Protein AF-A0A3E0R1N7-F1 (afdb_monomer_lite)

Radius of gyration: 22.49 Å; chains: 1; bounding box: 48×30×68 Å

Sequence (233 aa):
MHTISNKKITICNSLSDFGGYRMNSFSKDSGKLLFVDDTVFSGNTFNQIKDTFGADHYYSAVYCNPSSLNIVDVYGKDLNEPHLLEWHFFNSGHTEKTLFDLDGVFSPNVPFSELDCDDKYEKYISNVEPFYHRLPKAHKLRGIVTGRLDKFRKQTEDWLAKYNIQYDELIMFPTEKRKQRDANHVEEVGKYKADVHKRSDAIFFMESEKAESNVIRKYCHKRVILPNDGVLL

Secondary structure (DSSP, 8-state):
-EEEETTEEEE--TTSTT--GGGTT----SS--EEEEEEESS-HHHHHHHHHH-SSSEEEEEEE-GGGGGG-SEEEEE-PSS---HHHHTTSTTGGGEEE-SBTTTBPPPPHHHHS-HHHHHHHHHHPPP-GGG--SSS-BSEEEEEEEGGGHHHHHHHHHHTT--BS-EEEE-GGGHHHHHHSHHHHHHHHHHHHHHHS--SEEE-S-HHHHHHHHHHH-SEEEETTTEEE-

Foldseek 3Di:
DWDQDPLDTHDADVPDPRHDPVCPPDDDDPDAEEAEDQEADPLPVLVVNCVSPNPRHAYEYQEYDPVCPVSHPYYNYYDYPPNDDLQCCLADCLQLQEEEECDLQFFDHDDPVQVVDPVSVLVCLLDTHTPLSNARDHDAGQEYQYAAECVSVVSNVNNCVVSVHHYDYYHYDHNVCVVVCVVPVLQPSLVSLLVVLLPDSHQEYEDQDPSSQVNSCVRNVGWYAHSVPGIDD

Structure (mmCIF, N/CA/C/O backbone):
data_AF-A0A3E0R1N7-F1
#
_entry.id   AF-A0A3E0R1N7-F1
#
loop_
_atom_site.group_PDB
_atom_site.id
_atom_site.type_symbol
_atom_site.label_atom_id
_atom_site.label_alt_id
_atom_site.label_comp_id
_atom_site.label_asym_id
_atom_site.label_entity_id
_atom_site.label_seq_id
_atom_site.pdbx_PDB_ins_code
_atom_site.Cartn_x
_atom_site.Cartn_y
_atom_site.Cartn_z
_atom_site.occupancy
_atom_site.B_iso_or_equiv
_atom_site.auth_seq_id
_atom_site.auth_comp_id
_atom_site.auth_asym_id
_atom_site.auth_atom_id
_atom_site.pdbx_PDB_model_num
ATOM 1 N N . MET A 1 1 ? -0.932 2.815 33.634 1.00 66.19 1 MET A N 1
ATOM 2 C CA . MET A 1 1 ? -1.474 2.454 32.312 1.00 66.19 1 MET A CA 1
ATOM 3 C C . MET A 1 1 ? -1.872 0.990 32.357 1.00 66.19 1 MET A C 1
ATOM 5 O O . MET A 1 1 ? -1.110 0.191 32.892 1.00 66.19 1 MET A O 1
ATOM 9 N N . HIS A 1 2 ? -3.076 0.668 31.898 1.00 74.75 2 HIS A N 1
ATOM 10 C CA . HIS A 1 2 ? -3.527 -0.711 31.742 1.00 74.75 2 HIS A CA 1
ATOM 11 C C . HIS A 1 2 ? -3.618 -1.021 30.250 1.00 74.75 2 HIS A C 1
ATOM 13 O O . HIS A 1 2 ? -3.862 -0.114 29.460 1.00 74.75 2 HIS A O 1
ATOM 19 N N . THR A 1 3 ? -3.453 -2.286 29.887 1.00 77.25 3 THR A N 1
ATOM 20 C CA . THR A 1 3 ? -3.758 -2.797 28.550 1.00 77.25 3 THR A CA 1
ATOM 21 C C . THR A 1 3 ? -4.881 -3.824 28.636 1.00 77.25 3 THR A C 1
ATOM 23 O O . THR A 1 3 ? -5.102 -4.426 29.692 1.00 77.25 3 THR A O 1
ATOM 26 N N . ILE A 1 4 ? -5.594 -4.033 27.534 1.00 76.38 4 ILE A N 1
ATOM 27 C CA . ILE A 1 4 ? -6.563 -5.118 27.410 1.00 76.38 4 ILE A CA 1
ATOM 28 C C . ILE A 1 4 ? -5.885 -6.254 26.652 1.00 76.38 4 ILE A C 1
ATOM 30 O O . ILE A 1 4 ? -5.516 -6.108 25.493 1.00 76.38 4 ILE A O 1
ATOM 34 N N . SER A 1 5 ? -5.751 -7.404 27.304 1.00 75.88 5 SER A N 1
ATOM 35 C CA . SER A 1 5 ? -5.236 -8.627 26.688 1.00 75.88 5 SER A CA 1
ATOM 36 C C . SER A 1 5 ? -6.113 -9.800 27.093 1.00 75.88 5 SER A C 1
ATOM 38 O O . SER A 1 5 ? -6.502 -9.911 28.256 1.00 75.88 5 SER A O 1
ATOM 40 N N . ASN A 1 6 ? -6.483 -10.654 26.133 1.00 77.75 6 ASN A N 1
ATOM 41 C CA . ASN A 1 6 ? -7.377 -11.797 26.356 1.00 77.75 6 ASN A CA 1
ATOM 42 C C . ASN A 1 6 ? -8.655 -11.427 27.136 1.00 77.75 6 ASN A C 1
ATOM 44 O O . ASN A 1 6 ? -9.065 -12.142 28.051 1.00 77.75 6 ASN A O 1
ATOM 48 N N . LYS A 1 7 ? -9.261 -10.279 26.793 1.00 76.44 7 LYS A N 1
ATOM 49 C CA . LYS A 1 7 ? -10.458 -9.719 27.453 1.00 76.44 7 LYS A CA 1
ATOM 50 C C . LYS A 1 7 ? -10.286 -9.448 28.956 1.00 76.44 7 LYS A C 1
ATOM 52 O O . LYS A 1 7 ? -11.259 -9.426 29.702 1.00 76.44 7 LYS A O 1
ATOM 57 N N . LYS A 1 8 ? -9.054 -9.2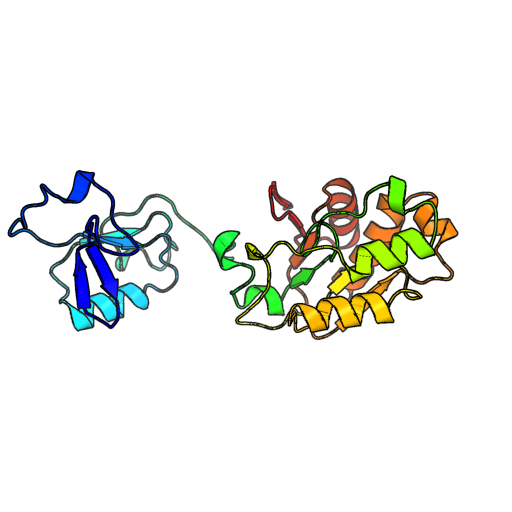30 29.417 1.00 78.12 8 LYS A N 1
ATOM 58 C CA . LYS A 1 8 ? -8.742 -8.852 30.798 1.00 78.12 8 LYS A CA 1
ATOM 59 C C . LYS A 1 8 ? -7.956 -7.553 30.826 1.00 78.12 8 LYS A C 1
ATOM 61 O O . LYS A 1 8 ? -7.045 -7.345 30.024 1.00 78.12 8 LYS A O 1
ATOM 66 N N . ILE A 1 9 ? -8.286 -6.707 31.796 1.00 77.38 9 ILE A N 1
ATOM 67 C CA . ILE A 1 9 ? -7.500 -5.517 32.111 1.00 77.38 9 ILE A CA 1
ATOM 68 C C . ILE A 1 9 ? -6.239 -5.982 32.830 1.00 77.38 9 ILE A C 1
ATOM 70 O O . ILE A 1 9 ? -6.306 -6.577 33.904 1.00 77.38 9 ILE A O 1
ATOM 74 N N . THR A 1 10 ? -5.093 -5.699 32.227 1.00 75.56 10 THR A N 1
ATOM 75 C CA . THR A 1 10 ? -3.779 -6.062 32.749 1.00 75.56 10 THR A CA 1
ATOM 76 C C . THR A 1 10 ? -3.004 -4.789 33.051 1.00 75.56 10 THR A C 1
ATOM 78 O O . THR A 1 10 ? -2.987 -3.853 32.253 1.00 75.56 10 THR A O 1
ATOM 81 N N . ILE A 1 11 ? -2.386 -4.726 34.229 1.00 70.25 11 ILE A N 1
ATOM 82 C CA . ILE A 1 11 ? -1.532 -3.601 34.612 1.00 70.25 11 ILE A CA 1
ATOM 83 C C . ILE A 1 11 ? -0.244 -3.681 33.795 1.00 70.25 11 ILE A C 1
ATOM 85 O O . ILE A 1 11 ? 0.456 -4.691 33.854 1.00 70.25 11 ILE A O 1
ATOM 89 N N . CYS A 1 12 ? 0.105 -2.601 33.098 1.00 66.50 12 CYS A N 1
ATOM 90 C CA . CYS A 1 12 ? 1.455 -2.447 32.573 1.00 66.50 12 CYS A CA 1
ATOM 91 C C . CYS A 1 12 ? 2.376 -2.100 33.754 1.00 66.50 12 CYS A C 1
ATOM 93 O O . CYS A 1 12 ? 2.258 -1.020 34.332 1.00 66.50 12 CYS A O 1
ATOM 95 N N . ASN A 1 13 ? 3.266 -3.004 34.154 1.00 62.16 13 ASN A N 1
ATOM 96 C CA . ASN A 1 13 ? 4.251 -2.789 35.219 1.00 62.16 13 ASN A CA 1
ATOM 97 C C . ASN A 1 13 ? 5.688 -2.944 34.687 1.00 62.16 13 ASN A C 1
ATOM 99 O O . ASN A 1 13 ? 5.891 -3.372 33.554 1.00 62.16 13 ASN A O 1
ATOM 103 N N . SER A 1 14 ? 6.689 -2.593 35.496 1.00 53.97 14 SER A N 1
ATOM 104 C CA . SER A 1 14 ? 8.110 -2.650 35.103 1.00 53.97 14 SER A CA 1
ATOM 105 C C . SER A 1 14 ? 8.639 -4.056 34.779 1.00 53.97 14 SER A C 1
ATOM 107 O O . SER A 1 14 ? 9.726 -4.172 34.224 1.00 53.97 14 SER A O 1
ATOM 109 N N . LEU A 1 15 ? 7.882 -5.104 35.122 1.00 53.38 15 LEU A N 1
ATOM 110 C CA . LEU A 1 15 ? 8.164 -6.512 34.823 1.00 53.38 15 LEU A CA 1
ATOM 111 C C . LEU A 1 15 ? 7.299 -7.058 33.671 1.00 53.38 15 LEU A C 1
ATOM 113 O O . LEU A 1 15 ? 7.464 -8.207 33.279 1.00 53.38 15 LEU A O 1
ATOM 117 N N . SER A 1 16 ? 6.352 -6.268 33.163 1.00 56.50 16 SER A N 1
ATOM 118 C CA . SER A 1 16 ? 5.510 -6.613 32.021 1.00 56.50 16 SER A CA 1
ATOM 119 C C . SER A 1 16 ? 6.167 -6.120 30.742 1.00 56.50 16 SER A C 1
ATOM 121 O O . SER A 1 16 ? 6.817 -5.074 30.755 1.00 56.50 16 SER A O 1
ATOM 123 N N . ASP A 1 17 ? 5.891 -6.792 29.628 1.00 54.31 17 ASP A N 1
ATOM 124 C CA . ASP A 1 17 ? 6.442 -6.448 28.310 1.00 54.31 17 ASP A CA 1
ATOM 125 C C . ASP A 1 17 ? 6.125 -5.004 27.852 1.00 54.31 17 ASP A C 1
ATOM 127 O O . ASP A 1 17 ? 6.736 -4.503 26.912 1.00 54.31 17 ASP A O 1
ATOM 131 N N . PHE A 1 18 ? 5.189 -4.313 28.521 1.00 53.78 18 PHE A N 1
ATOM 132 C CA . PHE A 1 18 ? 4.654 -3.006 28.121 1.00 53.78 18 PHE A CA 1
ATOM 133 C C . PHE A 1 18 ? 4.695 -1.919 29.219 1.00 53.78 18 PHE A C 1
ATOM 135 O O . PHE A 1 18 ? 4.001 -0.907 29.097 1.00 53.78 18 PHE A O 1
ATOM 142 N N . GLY A 1 19 ? 5.454 -2.086 30.312 1.00 57.31 19 GLY A N 1
ATOM 143 C CA . GLY A 1 19 ? 5.495 -1.105 31.411 1.00 57.31 19 GLY A CA 1
ATOM 144 C C . GLY A 1 19 ? 6.884 -0.540 31.728 1.00 57.31 19 GLY A C 1
ATOM 145 O O . GLY A 1 19 ? 7.909 -1.162 31.488 1.00 57.31 19 GLY A O 1
ATOM 146 N N . GLY A 1 20 ? 6.921 0.679 32.279 1.00 62.50 20 GLY A N 1
ATOM 147 C CA . GLY A 1 20 ? 8.157 1.375 32.666 1.00 62.50 20 GLY A CA 1
ATOM 148 C C . GLY A 1 20 ? 8.325 1.518 34.183 1.00 62.50 20 GLY A C 1
ATOM 149 O O . GLY A 1 20 ? 7.361 1.403 34.937 1.00 62.50 20 GLY A O 1
ATOM 150 N N . TYR A 1 21 ? 9.539 1.850 34.640 1.00 66.81 21 TYR A N 1
ATOM 151 C CA . TYR A 1 21 ? 9.900 1.986 36.067 1.00 66.81 21 TYR A CA 1
ATOM 152 C C . TYR A 1 21 ? 8.965 2.910 36.876 1.00 66.81 21 TYR A C 1
ATOM 154 O O . TYR A 1 21 ? 8.702 2.671 38.053 1.00 66.81 21 TYR A O 1
ATOM 162 N N . ARG A 1 22 ? 8.389 3.932 36.228 1.00 63.72 22 ARG A N 1
ATOM 163 C CA . ARG A 1 22 ? 7.433 4.881 36.833 1.00 63.72 22 ARG A CA 1
ATOM 164 C C . ARG A 1 22 ? 6.092 4.253 37.248 1.00 63.72 22 ARG A C 1
ATOM 166 O O . ARG A 1 22 ? 5.321 4.901 37.942 1.00 63.72 22 ARG A O 1
ATOM 173 N N . MET A 1 23 ? 5.809 3.013 36.846 1.00 66.38 23 MET A N 1
ATOM 174 C CA . MET A 1 23 ? 4.597 2.279 37.233 1.00 66.38 23 MET A CA 1
ATOM 175 C C . MET A 1 23 ? 4.724 1.557 38.585 1.00 66.38 23 MET A C 1
ATOM 177 O O . MET A 1 23 ? 3.723 1.059 39.090 1.00 66.38 23 MET A O 1
ATOM 181 N N . ASN A 1 24 ? 5.915 1.521 39.198 1.00 64.88 24 ASN A N 1
ATOM 182 C CA . ASN A 1 24 ? 6.138 0.844 40.485 1.00 64.88 24 ASN A CA 1
ATOM 183 C C . ASN A 1 24 ? 5.404 1.502 41.665 1.00 64.88 24 ASN A C 1
ATOM 185 O O . ASN A 1 24 ? 5.153 0.847 42.669 1.00 64.88 24 ASN A O 1
ATOM 189 N N . SER A 1 25 ? 5.044 2.779 41.542 1.00 66.94 25 SER A N 1
ATOM 190 C CA . SER A 1 25 ? 4.283 3.534 42.543 1.00 66.94 25 SER A CA 1
ATOM 191 C C . SER A 1 25 ? 2.791 3.644 42.209 1.00 66.94 25 SER A C 1
ATOM 193 O O . SER A 1 25 ? 2.097 4.472 42.794 1.00 66.94 25 SER A O 1
ATOM 195 N N . PHE A 1 26 ? 2.285 2.857 41.251 1.00 67.94 26 PHE A N 1
ATOM 196 C CA . PHE A 1 26 ? 0.875 2.898 40.875 1.00 67.94 26 PHE A CA 1
ATOM 197 C C . PHE A 1 26 ? -0.012 2.336 41.994 1.00 67.94 26 PHE A C 1
ATOM 199 O O . PHE A 1 26 ? 0.057 1.151 42.319 1.00 67.94 26 PHE A O 1
ATOM 206 N N . SER A 1 27 ? -0.891 3.176 42.538 1.00 66.88 27 SER A N 1
ATOM 207 C CA . SER A 1 27 ? -2.020 2.760 43.365 1.00 66.88 27 SER A CA 1
ATOM 208 C C . SER A 1 27 ? -3.290 2.727 42.516 1.00 66.88 27 SER A C 1
ATOM 210 O O . SER A 1 27 ? -3.557 3.624 41.716 1.00 66.88 27 SER A O 1
ATOM 212 N N . LYS A 1 28 ? -4.083 1.663 42.666 1.00 66.88 28 LYS A N 1
ATOM 213 C CA . LYS A 1 28 ? -5.374 1.549 41.986 1.00 66.88 28 LYS A CA 1
ATOM 214 C C . LYS A 1 28 ? -6.363 2.514 42.641 1.00 66.88 28 LYS A C 1
ATOM 216 O O . LYS A 1 28 ? -6.733 2.307 43.793 1.00 66.88 28 LYS A O 1
ATOM 221 N N . ASP A 1 29 ? -6.785 3.532 41.903 1.00 68.75 29 ASP A N 1
ATOM 222 C CA . ASP A 1 29 ? -7.878 4.411 42.318 1.00 68.75 29 ASP A CA 1
ATOM 223 C C . ASP A 1 29 ? -9.244 3.788 41.962 1.00 68.75 29 ASP A C 1
ATOM 225 O O . ASP A 1 29 ? -9.354 2.974 41.042 1.00 68.75 29 ASP A O 1
ATOM 229 N N . SER A 1 30 ? -10.285 4.147 42.711 1.00 71.81 30 SER A N 1
ATOM 230 C CA . SER A 1 30 ? -11.640 3.572 42.647 1.00 71.81 30 SER A CA 1
ATOM 231 C C . SER A 1 30 ? -12.568 4.224 41.606 1.00 71.81 30 SER A C 1
ATOM 233 O O . SER A 1 30 ? -13.778 4.010 41.631 1.00 71.81 30 SER A O 1
ATOM 235 N N . GLY A 1 31 ? -12.017 5.014 40.682 1.00 83.31 31 GLY A N 1
ATOM 236 C CA . GLY A 1 31 ? -12.775 5.748 39.665 1.00 83.31 31 GLY A CA 1
ATOM 237 C C . GLY A 1 31 ? -13.137 4.950 38.404 1.00 83.31 31 GLY A C 1
ATOM 238 O O . GLY A 1 31 ? -12.715 3.809 38.203 1.00 83.31 31 GLY A O 1
ATOM 239 N N . LYS A 1 32 ? -13.904 5.599 37.516 1.00 87.50 32 LYS A N 1
ATOM 240 C CA . LYS A 1 32 ? -14.190 5.092 36.165 1.00 87.50 32 LYS A CA 1
ATOM 241 C C . LYS A 1 32 ? -12.903 4.967 35.353 1.00 87.50 32 LYS A C 1
ATOM 243 O O . LYS A 1 32 ? -12.011 5.810 35.446 1.00 87.50 32 LYS A O 1
ATOM 248 N N . LEU A 1 33 ? -12.836 3.936 34.518 1.00 88.19 33 LEU A N 1
ATOM 249 C CA . LEU A 1 33 ? -11.734 3.753 33.582 1.00 88.19 33 LEU A CA 1
ATOM 250 C C . LEU A 1 33 ? -11.894 4.680 32.378 1.00 88.19 33 LEU A C 1
ATOM 252 O O . LEU A 1 33 ? -13.014 4.958 31.956 1.00 88.19 33 LEU A O 1
ATOM 256 N N . LEU A 1 34 ? -10.765 5.114 31.820 1.00 90.50 34 LEU A N 1
ATOM 257 C CA . LEU A 1 34 ? -10.691 5.734 30.503 1.00 90.50 34 LEU A CA 1
ATOM 258 C C . LEU A 1 34 ? -10.061 4.732 29.535 1.00 90.50 34 LEU A C 1
ATOM 260 O O . LEU A 1 34 ? -8.885 4.388 29.676 1.00 90.50 34 LEU A O 1
ATOM 264 N N . PHE A 1 35 ? -10.844 4.272 28.567 1.00 91.38 35 PHE A N 1
ATOM 265 C CA . PHE A 1 35 ? -10.370 3.492 27.433 1.00 91.38 35 PHE A CA 1
ATOM 266 C C . PHE A 1 35 ? -9.947 4.443 26.324 1.00 91.38 35 PHE A C 1
ATOM 268 O O . PHE A 1 35 ? -10.735 5.285 25.905 1.00 91.38 35 PHE A O 1
ATOM 275 N N . VAL A 1 36 ? -8.704 4.307 25.868 1.00 91.50 36 VAL A N 1
ATOM 276 C CA . VAL A 1 36 ? -8.129 5.151 24.818 1.00 91.50 36 VAL A CA 1
ATOM 277 C C . VAL A 1 36 ? -7.757 4.264 23.641 1.00 91.50 36 VAL A C 1
ATOM 279 O O . VAL A 1 36 ? -7.032 3.288 23.834 1.00 91.50 36 VAL A O 1
ATOM 282 N N . ASP A 1 37 ? -8.232 4.618 22.452 1.00 90.62 37 ASP A N 1
ATOM 283 C CA . ASP A 1 37 ? -7.799 4.026 21.184 1.00 90.62 37 ASP A CA 1
ATOM 284 C C . ASP A 1 37 ? -7.008 5.056 20.364 1.00 90.62 37 ASP A C 1
ATOM 286 O O . ASP A 1 37 ? -7.157 6.271 20.551 1.00 90.62 37 ASP A O 1
ATOM 290 N N . ASP A 1 38 ? -6.153 4.602 19.450 1.00 89.94 38 ASP A N 1
ATOM 291 C CA . ASP A 1 38 ? -5.512 5.524 18.511 1.00 89.94 38 ASP A CA 1
ATOM 292 C C . ASP A 1 38 ? -6.561 6.071 17.535 1.00 89.94 38 ASP A C 1
ATOM 294 O O . ASP A 1 38 ? -6.616 7.281 17.291 1.00 89.94 38 ASP A O 1
ATOM 298 N N . THR A 1 39 ? -7.453 5.197 17.056 1.00 91.75 39 THR A N 1
ATOM 299 C CA . THR A 1 39 ? -8.478 5.570 16.092 1.00 91.75 39 THR A CA 1
ATOM 300 C C . THR A 1 39 ? -9.790 4.806 16.227 1.00 91.75 39 THR A C 1
ATOM 302 O O . THR A 1 39 ? -9.828 3.579 16.244 1.00 91.75 39 THR A O 1
ATOM 305 N N . VAL A 1 40 ? -10.909 5.531 16.172 1.00 92.81 40 VAL A N 1
ATOM 306 C CA . VAL A 1 40 ? -12.253 4.945 16.099 1.00 92.81 40 VAL A CA 1
ATOM 307 C C . VAL A 1 40 ? -12.829 5.119 14.698 1.00 92.81 40 VAL A C 1
ATOM 309 O O . VAL A 1 40 ? -13.198 6.219 14.291 1.00 92.81 40 VAL A O 1
ATOM 312 N N . PHE A 1 41 ? -12.935 4.004 13.964 1.00 90.56 41 PHE A N 1
ATOM 313 C CA . PHE A 1 41 ? -13.604 3.968 12.660 1.00 90.56 41 PHE A CA 1
ATOM 314 C C . PHE A 1 41 ? -15.084 3.590 12.780 1.00 90.56 41 PHE A C 1
ATOM 316 O O . PHE A 1 41 ? -15.937 4.460 12.666 1.00 90.56 41 PHE A O 1
ATOM 323 N N . SER A 1 42 ? -15.400 2.317 13.048 1.00 89.25 42 SER A N 1
ATOM 324 C CA . SER A 1 42 ? -16.776 1.835 13.269 1.00 89.25 42 SER A CA 1
ATOM 325 C C . SER A 1 42 ? -17.169 1.753 14.746 1.00 89.25 42 SER A C 1
ATOM 327 O O . SER A 1 42 ? -18.332 1.540 15.067 1.00 89.25 42 SER A O 1
ATOM 329 N N . GLY A 1 43 ? -16.189 1.841 15.652 1.00 89.75 43 GLY A N 1
ATOM 330 C CA . GLY A 1 43 ? -16.387 1.672 17.093 1.00 89.75 43 GLY A CA 1
ATOM 331 C C . GLY A 1 43 ? -16.636 0.236 17.561 1.00 89.75 43 GLY A C 1
ATOM 332 O O . GLY A 1 43 ? -16.942 0.031 18.733 1.00 89.75 43 GLY A O 1
ATOM 333 N N . ASN A 1 44 ? -16.455 -0.767 16.694 1.00 90.38 44 ASN A N 1
ATOM 334 C CA . ASN A 1 44 ? -16.633 -2.182 17.048 1.00 90.38 44 ASN A CA 1
ATOM 335 C C . ASN A 1 44 ? -15.816 -2.595 18.282 1.00 90.38 44 ASN A C 1
ATOM 337 O O . ASN A 1 44 ? -16.341 -3.283 19.155 1.00 90.38 44 ASN A O 1
ATOM 341 N N . THR A 1 45 ? -14.562 -2.143 18.384 1.00 89.62 45 THR A N 1
ATOM 342 C CA . THR A 1 45 ? -13.701 -2.395 19.549 1.00 89.62 45 THR A CA 1
ATOM 343 C C . THR A 1 45 ? -14.328 -1.855 20.833 1.00 89.62 45 THR A C 1
ATOM 345 O O . THR A 1 45 ? -14.428 -2.571 21.826 1.00 89.62 45 THR A O 1
ATOM 348 N N . PHE A 1 46 ? -14.824 -0.616 20.816 1.00 92.12 46 PHE A N 1
ATOM 349 C CA . PHE A 1 46 ? -15.469 -0.006 21.979 1.00 92.12 46 PHE A CA 1
ATOM 350 C C . PHE A 1 46 ? -16.797 -0.665 22.329 1.00 92.12 46 PHE A C 1
ATOM 352 O O . PHE A 1 46 ? -17.073 -0.837 23.511 1.00 92.12 46 PHE A O 1
ATOM 359 N N . ASN A 1 47 ? -17.572 -1.121 21.346 1.00 91.38 47 ASN A N 1
ATOM 360 C CA . ASN A 1 47 ? -18.769 -1.918 21.617 1.00 91.38 47 ASN A CA 1
ATOM 361 C C . ASN A 1 47 ? -18.411 -3.229 22.340 1.00 91.38 47 ASN A C 1
ATOM 363 O O . ASN A 1 47 ? -18.998 -3.532 23.372 1.00 91.38 47 ASN A O 1
ATOM 367 N N . GLN A 1 48 ? -17.367 -3.940 21.900 1.00 90.19 48 GLN A N 1
ATOM 368 C CA . GLN A 1 48 ? -16.899 -5.154 22.585 1.00 90.19 48 GLN A CA 1
ATOM 369 C C . GLN A 1 48 ? -16.383 -4.881 24.008 1.00 90.19 48 GLN A C 1
ATOM 371 O O . GLN A 1 48 ? -16.572 -5.703 24.909 1.00 90.19 48 GLN A O 1
ATOM 376 N N . ILE A 1 49 ? -15.725 -3.739 24.227 1.00 89.88 49 ILE A N 1
ATOM 377 C CA . ILE A 1 49 ? -15.266 -3.317 25.558 1.00 89.88 49 ILE A CA 1
ATOM 378 C C . ILE A 1 49 ? -16.465 -2.998 26.455 1.00 89.88 49 ILE A C 1
ATOM 380 O O . ILE A 1 49 ? -16.494 -3.480 27.586 1.00 89.88 49 ILE A O 1
ATOM 384 N N . LYS A 1 50 ? -17.474 -2.276 25.949 1.00 90.75 50 LYS A N 1
ATOM 385 C CA . LYS A 1 50 ? -18.731 -1.993 26.663 1.00 90.75 50 LYS A CA 1
ATOM 386 C C . LYS A 1 50 ? -19.442 -3.286 27.065 1.00 90.75 50 LYS A C 1
ATOM 388 O O . LYS A 1 50 ? -19.862 -3.404 28.212 1.00 90.75 50 LYS A O 1
ATOM 393 N N . ASP A 1 51 ? -19.492 -4.273 26.173 1.00 90.38 51 ASP A N 1
ATOM 394 C CA . ASP A 1 51 ? -20.082 -5.587 26.459 1.00 90.38 51 ASP A CA 1
ATOM 395 C C . ASP A 1 51 ? -19.291 -6.372 27.521 1.00 90.38 51 ASP A C 1
ATOM 397 O O . ASP A 1 51 ? -19.867 -7.121 28.307 1.00 90.38 51 ASP A O 1
ATOM 401 N N . THR A 1 52 ? -17.963 -6.212 27.560 1.00 88.94 52 THR A N 1
ATOM 402 C CA . THR A 1 52 ? -17.081 -6.982 28.457 1.00 88.94 52 THR A CA 1
ATOM 403 C C . THR A 1 52 ? -16.945 -6.354 29.846 1.00 88.94 52 THR A C 1
ATOM 405 O O . THR A 1 52 ? -16.901 -7.070 30.845 1.00 88.94 52 THR A O 1
ATOM 408 N N . PHE A 1 53 ? -16.840 -5.027 29.922 1.00 86.38 53 PHE A N 1
ATOM 409 C CA . PHE A 1 53 ? -16.505 -4.293 31.148 1.00 86.38 53 PHE A CA 1
ATOM 410 C C . PHE A 1 53 ? -17.633 -3.379 31.638 1.00 86.38 53 PHE A C 1
ATOM 412 O O . PHE A 1 53 ? -17.547 -2.842 32.738 1.00 86.38 53 PHE A O 1
ATOM 419 N N . GLY A 1 54 ? -18.709 -3.245 30.862 1.00 84.88 54 GLY A N 1
ATOM 420 C CA . GLY A 1 54 ? -19.818 -2.345 31.140 1.00 84.88 54 GLY A CA 1
ATOM 421 C C . GLY A 1 54 ? -19.662 -0.986 30.456 1.00 84.88 54 GLY A C 1
ATOM 422 O O . GLY A 1 54 ? -18.569 -0.524 30.123 1.00 84.88 54 GLY A O 1
ATOM 423 N N . ALA A 1 55 ? -20.797 -0.321 30.252 1.00 82.19 55 ALA A N 1
ATOM 424 C CA . ALA A 1 55 ? -20.847 0.987 29.605 1.00 82.19 55 ALA A CA 1
ATOM 425 C C . ALA A 1 55 ? -20.463 2.154 30.536 1.00 82.19 55 ALA A C 1
ATOM 427 O O . ALA A 1 55 ? -20.255 3.258 30.045 1.00 82.19 55 ALA A O 1
ATOM 428 N N . ASP A 1 56 ? -20.348 1.933 31.853 1.00 91.31 56 ASP A N 1
ATOM 429 C CA . ASP A 1 56 ? -20.093 2.989 32.848 1.00 91.31 56 ASP A CA 1
ATOM 430 C C . ASP A 1 56 ? -18.605 3.387 32.953 1.00 91.31 56 ASP A C 1
ATOM 432 O O . ASP A 1 56 ? -17.997 3.442 34.026 1.00 91.31 56 ASP A O 1
ATOM 436 N N . HIS A 1 57 ? -17.994 3.656 31.804 1.00 91.62 57 HIS A N 1
ATOM 437 C CA . HIS A 1 57 ? -16.594 4.035 31.637 1.00 91.62 57 HIS A CA 1
ATOM 438 C C . HIS A 1 57 ? -16.473 5.149 30.596 1.00 91.62 57 HIS A C 1
ATOM 440 O O . HIS A 1 57 ? -17.412 5.391 29.844 1.00 91.62 57 HIS A O 1
ATOM 446 N N . TYR A 1 58 ? -15.326 5.823 30.567 1.00 94.00 58 TYR A N 1
ATOM 447 C CA . TYR A 1 58 ? -15.025 6.816 29.545 1.00 94.00 58 TYR A CA 1
ATOM 448 C C . TYR A 1 58 ? -14.321 6.166 28.355 1.00 94.00 58 TYR A C 1
ATOM 450 O O . TYR A 1 58 ? -13.475 5.284 28.526 1.00 94.00 58 TYR A O 1
ATOM 458 N N . TYR A 1 59 ? -14.632 6.642 27.159 1.00 94.44 59 TYR A N 1
ATOM 459 C CA . TYR A 1 59 ? -14.121 6.158 25.886 1.00 94.44 59 TYR A CA 1
ATOM 460 C C . TYR A 1 59 ? -13.567 7.336 25.094 1.00 94.44 59 TYR A C 1
ATOM 462 O O . TYR A 1 59 ? -14.269 8.320 24.859 1.00 94.44 59 TYR A O 1
ATOM 470 N N . SER A 1 60 ? -12.314 7.256 24.664 1.00 95.50 60 SER A N 1
ATOM 471 C CA . SER A 1 60 ? -11.690 8.319 23.888 1.00 95.50 60 SER A CA 1
ATOM 472 C C . SER A 1 60 ? -10.800 7.810 22.771 1.00 95.50 60 SER A C 1
ATOM 474 O O . SER A 1 60 ? -10.326 6.677 22.790 1.00 95.50 60 SER A O 1
ATOM 476 N N . ALA A 1 61 ? -10.578 8.666 21.779 1.00 95.31 61 ALA A N 1
ATOM 477 C CA . ALA A 1 61 ? -9.708 8.359 20.654 1.00 95.31 61 ALA A CA 1
ATOM 478 C C . ALA A 1 61 ? -8.887 9.575 20.225 1.00 95.31 61 ALA A C 1
ATOM 480 O O . ALA A 1 61 ? -9.335 10.715 20.359 1.00 95.31 61 ALA A O 1
ATOM 481 N N . VAL A 1 62 ? -7.694 9.357 19.670 1.00 94.38 62 VAL A N 1
ATOM 482 C CA . VAL A 1 62 ? -6.935 10.461 19.056 1.00 94.38 62 VAL A CA 1
ATOM 483 C C . VAL A 1 62 ? -7.638 10.913 17.777 1.00 94.38 62 VAL A C 1
ATOM 485 O O . VAL A 1 62 ? -7.906 12.104 17.612 1.00 94.38 62 VAL A O 1
ATOM 488 N N . TYR A 1 63 ? -8.005 9.958 16.923 1.00 94.19 63 TYR A N 1
ATOM 489 C CA . TYR A 1 63 ? -8.738 10.196 15.685 1.00 94.19 63 TYR A CA 1
ATOM 490 C C . TYR A 1 63 ? -10.112 9.521 15.713 1.00 94.19 63 TYR A C 1
ATOM 492 O O . TYR A 1 63 ? -10.243 8.381 16.158 1.00 94.19 63 TYR A O 1
ATOM 500 N N . CYS A 1 64 ? -11.151 10.198 15.225 1.00 94.62 64 CYS A N 1
ATOM 501 C CA . CYS A 1 64 ? -12.495 9.624 15.162 1.00 94.62 64 CYS A CA 1
ATOM 502 C C . CYS A 1 64 ? -13.150 9.890 13.809 1.00 94.62 64 CYS A C 1
ATOM 504 O O . CYS A 1 64 ? -13.094 11.005 13.290 1.00 94.62 64 CYS A O 1
ATOM 506 N N . ASN A 1 65 ? -13.792 8.871 13.240 1.00 93.88 65 ASN A N 1
ATOM 507 C CA . ASN A 1 65 ? -14.681 9.072 12.105 1.00 93.88 65 ASN A CA 1
ATOM 508 C C . ASN A 1 65 ? -15.879 9.932 12.561 1.00 93.88 65 ASN A C 1
ATOM 510 O O . ASN A 1 65 ? -16.538 9.556 13.535 1.00 93.88 65 ASN A O 1
ATOM 514 N N . PRO A 1 66 ? -16.219 11.032 11.860 1.00 93.94 66 PRO A N 1
ATOM 515 C CA . PRO A 1 66 ? -17.372 11.869 12.208 1.00 93.94 66 PRO A CA 1
ATOM 516 C C . PRO A 1 66 ? -18.712 11.120 12.293 1.00 93.94 66 PRO A C 1
ATOM 518 O O . PRO A 1 66 ? -19.626 11.546 12.995 1.00 93.94 66 PRO A O 1
ATOM 521 N N . SER A 1 67 ? -18.833 9.975 11.620 1.00 93.25 67 SER A N 1
ATOM 522 C CA . SER A 1 67 ? -20.020 9.110 11.683 1.00 93.25 67 SER A CA 1
ATOM 523 C C . SER A 1 67 ? -20.102 8.265 12.965 1.00 93.25 67 SER A C 1
ATOM 525 O O . SER A 1 67 ? -21.130 7.642 13.209 1.00 93.25 67 SER A O 1
ATOM 527 N N . SER A 1 68 ? -19.042 8.247 13.782 1.00 92.88 68 SER A N 1
ATOM 528 C CA . SER A 1 68 ? -18.887 7.405 14.981 1.00 92.88 68 SER A CA 1
ATOM 529 C C . SER A 1 68 ? -18.673 8.215 16.264 1.00 92.88 68 SER A C 1
ATOM 531 O O . SER A 1 68 ? -18.295 7.665 17.301 1.00 92.88 68 SER A O 1
ATOM 533 N N . LEU A 1 69 ? -18.931 9.527 16.227 1.00 92.69 69 LEU A N 1
ATOM 534 C CA . LEU A 1 69 ? -18.748 10.418 17.379 1.00 92.69 69 LEU A CA 1
ATOM 535 C C . LEU A 1 69 ? -19.613 10.027 18.583 1.00 92.69 69 LEU A C 1
ATOM 537 O O . LEU A 1 69 ? -19.227 10.271 19.717 1.00 92.69 69 LEU A O 1
ATOM 541 N N . ASN A 1 70 ? -20.752 9.372 18.357 1.00 92.38 70 ASN A N 1
ATOM 542 C CA . ASN A 1 70 ? -21.638 8.881 19.415 1.00 92.38 70 ASN A CA 1
ATOM 543 C C . ASN A 1 70 ? -21.055 7.707 20.226 1.00 92.38 70 ASN A C 1
ATOM 545 O O . ASN A 1 70 ? -21.677 7.264 21.191 1.00 92.38 70 ASN A O 1
ATOM 549 N N . ILE A 1 71 ? -19.906 7.156 19.823 1.00 91.38 71 ILE A N 1
ATOM 550 C CA . ILE A 1 71 ? -19.278 5.999 20.475 1.00 91.38 71 ILE A CA 1
ATOM 551 C C . ILE A 1 71 ? -18.237 6.438 21.517 1.00 91.38 71 ILE A C 1
ATOM 553 O O . ILE A 1 71 ? -17.933 5.653 22.422 1.00 91.38 71 ILE A O 1
ATOM 557 N N . VAL A 1 72 ? -17.740 7.675 21.416 1.00 93.94 72 VAL A N 1
ATOM 558 C CA . VAL A 1 72 ? -16.677 8.257 22.248 1.00 93.94 72 VAL A CA 1
ATOM 559 C C . VAL A 1 72 ? -17.199 9.435 23.073 1.00 93.94 72 VAL A C 1
ATOM 561 O O . VAL A 1 72 ? -18.071 10.172 22.627 1.00 93.94 72 VAL A O 1
ATOM 564 N N . ASP A 1 73 ? -16.639 9.640 24.262 1.00 94.94 73 ASP A N 1
ATOM 565 C CA . ASP A 1 73 ? -16.933 10.799 25.114 1.00 94.94 73 ASP A CA 1
ATOM 566 C C . ASP A 1 73 ? -16.060 12.006 24.747 1.00 94.94 73 ASP A C 1
ATOM 568 O O . ASP A 1 73 ? -16.496 13.154 24.815 1.00 94.94 73 ASP A O 1
ATOM 572 N N . VAL A 1 74 ? -14.803 11.748 24.369 1.00 94.62 74 VAL A N 1
ATOM 573 C CA . VAL A 1 74 ? -13.808 12.767 24.006 1.00 94.62 74 VAL A CA 1
ATOM 574 C C . VAL A 1 74 ? -12.954 12.247 22.855 1.00 94.62 74 VAL A C 1
ATOM 576 O O . VAL A 1 74 ? -12.554 11.086 22.852 1.00 94.62 74 VAL A O 1
ATOM 579 N N . TYR A 1 75 ? -12.616 13.100 21.891 1.00 96.56 75 TYR A N 1
ATOM 580 C CA . TYR A 1 75 ? -11.673 12.748 20.832 1.00 96.56 75 TYR A CA 1
ATOM 581 C C . TYR A 1 75 ? -10.826 13.947 20.401 1.00 96.56 75 TYR A C 1
ATOM 583 O O . TYR A 1 75 ? -11.164 15.092 20.698 1.00 96.56 75 TYR A O 1
ATOM 591 N N . GLY A 1 76 ? -9.696 13.674 19.747 1.00 95.56 76 GLY A N 1
ATOM 592 C CA . GLY A 1 76 ? -8.741 14.704 19.338 1.00 95.56 76 GLY A CA 1
ATOM 593 C C . GLY A 1 76 ? -9.092 15.383 18.014 1.00 95.56 76 GLY A C 1
ATOM 594 O O . GLY A 1 76 ? -9.184 16.608 17.952 1.00 95.56 76 GLY A O 1
ATOM 595 N N . LYS A 1 77 ? -9.236 14.603 16.937 1.00 94.56 77 LYS A N 1
ATOM 596 C CA . LYS A 1 77 ? -9.426 15.129 15.578 1.00 94.56 77 LYS A CA 1
ATOM 597 C C . LYS A 1 77 ? -10.334 14.242 14.728 1.00 94.56 77 LYS A C 1
ATOM 599 O O . LYS A 1 77 ? -10.256 13.017 14.793 1.00 94.56 77 LYS A O 1
ATOM 604 N N . ASP A 1 78 ? -11.125 14.877 13.869 1.00 94.81 78 ASP A N 1
ATOM 605 C CA . ASP A 1 78 ? -11.881 14.191 12.822 1.00 94.81 78 ASP A CA 1
ATOM 606 C C . ASP A 1 78 ? -10.954 13.488 11.826 1.00 94.81 78 ASP A C 1
ATOM 608 O O . ASP A 1 78 ? -9.992 14.071 11.309 1.00 94.81 78 ASP A O 1
ATOM 612 N N . LEU A 1 79 ? -11.299 12.250 11.492 1.00 91.50 79 LEU A N 1
ATOM 613 C CA . LEU A 1 79 ? -10.656 11.476 10.443 1.00 91.50 79 LEU A CA 1
ATOM 614 C C . LEU A 1 79 ? -11.705 10.933 9.478 1.00 91.50 79 LEU A C 1
ATOM 616 O O . LEU A 1 79 ? -12.355 9.919 9.720 1.00 91.50 79 LEU A O 1
ATOM 620 N N . ASN A 1 80 ? -11.873 11.665 8.380 1.00 89.06 80 ASN A N 1
ATOM 621 C CA . ASN A 1 80 ? -12.807 11.322 7.316 1.00 89.06 80 ASN A CA 1
ATOM 622 C C . ASN A 1 80 ? -12.330 10.118 6.497 1.00 89.06 80 ASN A C 1
ATOM 624 O O . ASN A 1 80 ? -11.148 9.774 6.471 1.00 89.06 80 ASN A O 1
ATOM 628 N N . GLU A 1 81 ? -13.260 9.522 5.759 1.00 84.94 81 GLU A N 1
ATOM 629 C CA . GLU A 1 81 ? -12.929 8.524 4.750 1.00 84.94 81 GLU A CA 1
ATOM 630 C C . GLU A 1 81 ? -12.189 9.144 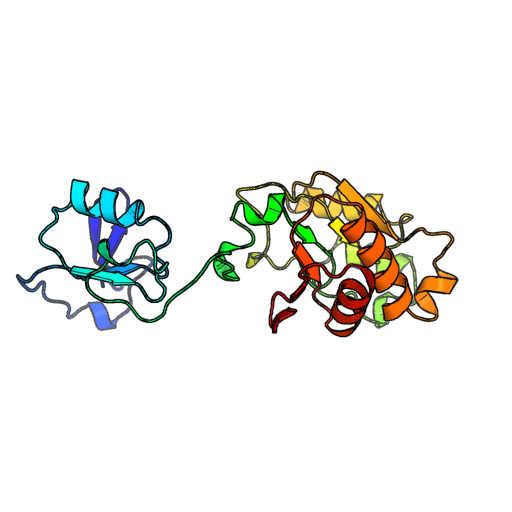3.548 1.00 84.94 81 GLU A C 1
ATOM 632 O O . GLU A 1 81 ? -12.488 10.273 3.146 1.00 84.94 81 GLU A O 1
ATOM 637 N N . PRO A 1 82 ? -11.272 8.402 2.898 1.00 84.31 82 PRO A N 1
ATOM 638 C CA . PRO A 1 82 ? -10.783 7.071 3.261 1.00 84.31 82 PRO A CA 1
ATOM 639 C C . PRO A 1 82 ? -9.815 7.124 4.453 1.00 84.31 82 PRO A C 1
ATOM 641 O O . PRO A 1 82 ? -8.981 8.019 4.553 1.00 84.31 82 PRO A O 1
ATOM 644 N N . HIS A 1 83 ? -9.913 6.135 5.339 1.00 85.25 83 HIS A N 1
ATOM 645 C CA . HIS A 1 83 ? -9.163 6.069 6.589 1.00 85.25 83 HIS A CA 1
ATOM 646 C C . HIS A 1 83 ? -7.695 5.642 6.359 1.00 85.25 83 HIS A C 1
ATOM 648 O O . HIS A 1 83 ? -7.310 4.494 6.576 1.00 85.25 83 HIS A O 1
ATOM 654 N N . LEU A 1 84 ? -6.875 6.579 5.876 1.00 87.94 84 LEU A N 1
ATOM 655 C CA . LEU A 1 84 ? -5.489 6.333 5.472 1.00 87.94 84 LEU A CA 1
ATOM 656 C C . LEU A 1 84 ? -4.509 6.669 6.601 1.00 87.94 84 LEU A C 1
ATOM 658 O O . LEU A 1 84 ? -4.175 7.832 6.816 1.00 87.94 84 LEU A O 1
ATOM 662 N N . LEU A 1 85 ? -4.029 5.638 7.293 1.00 88.25 85 LEU A N 1
ATOM 663 C CA . LEU A 1 85 ? -3.036 5.744 8.363 1.00 88.25 85 LEU A CA 1
ATOM 664 C C . LEU A 1 85 ? -1.810 4.912 8.011 1.00 88.25 85 LEU A C 1
ATOM 666 O O . LEU A 1 85 ? -1.949 3.714 7.779 1.00 88.25 85 LEU A O 1
ATOM 670 N N . GLU A 1 86 ? -0.620 5.510 8.004 1.00 86.56 86 GLU A N 1
ATOM 671 C CA . GLU A 1 86 ? 0.623 4.831 7.601 1.00 86.56 86 GLU A CA 1
ATOM 672 C C . GLU A 1 86 ? 0.838 3.510 8.361 1.00 86.56 86 GLU A C 1
ATOM 674 O O . GLU A 1 86 ? 1.086 2.468 7.754 1.00 86.56 86 GLU A O 1
ATOM 679 N N . TRP A 1 87 ? 0.647 3.532 9.684 1.00 85.31 87 TRP A N 1
ATOM 680 C CA . TRP A 1 87 ? 0.865 2.381 10.564 1.00 85.31 87 TRP A CA 1
ATOM 681 C C . TRP A 1 87 ? -0.141 1.237 10.371 1.00 85.31 87 TRP A C 1
ATOM 683 O O . TRP A 1 87 ? 0.125 0.110 10.788 1.00 85.31 87 TRP A O 1
ATOM 693 N N . HIS A 1 88 ? -1.285 1.502 9.735 1.00 88.25 88 HIS A N 1
ATOM 694 C CA . HIS A 1 88 ? -2.341 0.515 9.497 1.00 88.25 88 HIS A CA 1
ATOM 695 C C . HIS A 1 88 ? -2.492 0.147 8.014 1.00 88.25 88 HIS A C 1
ATOM 697 O O . HIS A 1 88 ? -2.930 -0.959 7.702 1.00 88.25 88 HIS A O 1
ATOM 703 N N . PHE A 1 89 ? -2.105 1.032 7.090 1.00 92.94 89 PHE A N 1
ATOM 704 C CA . PHE A 1 89 ? -2.409 0.928 5.662 1.00 92.94 89 PHE A CA 1
ATOM 705 C C . PHE A 1 89 ? -2.014 -0.430 5.075 1.00 92.94 89 PHE A C 1
ATOM 707 O O . PHE A 1 89 ? -2.850 -1.102 4.471 1.00 92.94 89 PHE A O 1
ATOM 714 N N . PHE A 1 90 ? -0.774 -0.864 5.318 1.00 93.56 90 PHE A N 1
ATOM 715 C CA . PHE A 1 90 ? -0.221 -2.116 4.787 1.00 93.56 90 PHE A CA 1
ATOM 716 C C . PHE A 1 90 ? -0.884 -3.384 5.345 1.00 93.56 90 PHE A C 1
ATOM 718 O O . PHE A 1 90 ? -0.738 -4.456 4.767 1.00 93.56 90 PHE A O 1
ATOM 725 N N . ASN A 1 91 ? -1.640 -3.278 6.440 1.00 90.50 91 ASN A N 1
ATOM 726 C CA . ASN A 1 91 ? -2.394 -4.383 7.037 1.00 90.50 91 ASN A CA 1
ATOM 727 C C . ASN A 1 91 ? -3.911 -4.175 6.950 1.00 90.50 91 ASN A C 1
ATOM 729 O O . ASN A 1 91 ? -4.666 -4.851 7.643 1.00 90.50 91 ASN A O 1
ATOM 733 N N . SER A 1 92 ? -4.354 -3.264 6.085 1.00 91.31 92 SER A N 1
ATOM 734 C CA . SER A 1 92 ? -5.762 -2.957 5.857 1.00 91.31 92 SER A CA 1
ATOM 735 C C . SER A 1 92 ? -6.215 -3.432 4.479 1.00 91.31 92 SER A C 1
ATOM 737 O O . SER A 1 92 ? -5.403 -3.595 3.569 1.00 91.31 92 SER A O 1
ATOM 739 N N . GLY A 1 93 ? -7.530 -3.533 4.274 1.00 92.44 93 GLY A N 1
ATOM 740 C CA . GLY A 1 93 ? -8.108 -3.818 2.955 1.00 92.44 93 GLY A CA 1
ATOM 741 C C . GLY A 1 93 ? -7.833 -2.746 1.884 1.00 92.44 93 GLY A C 1
ATOM 742 O O . GLY A 1 93 ? -8.255 -2.899 0.740 1.00 92.44 93 GLY A O 1
ATOM 743 N N . HIS A 1 94 ? -7.138 -1.646 2.208 1.00 95.00 94 HIS A N 1
ATOM 744 C CA . HIS A 1 94 ? -6.686 -0.685 1.200 1.00 95.00 94 HIS A CA 1
ATOM 745 C C . HIS A 1 94 ? -5.635 -1.276 0.251 1.00 95.00 94 HIS A C 1
ATOM 747 O O . HIS A 1 94 ? -5.576 -0.847 -0.904 1.00 95.00 94 HIS A O 1
ATOM 753 N N . THR A 1 95 ? -4.847 -2.269 0.678 1.00 96.50 95 THR A N 1
ATOM 754 C CA . THR A 1 95 ? -3.817 -2.895 -0.172 1.00 96.50 95 THR A CA 1
ATOM 755 C C . THR A 1 95 ? -4.410 -3.610 -1.390 1.00 96.50 95 THR A C 1
ATOM 757 O O . THR A 1 95 ? -3.851 -3.537 -2.483 1.00 96.50 95 THR A O 1
ATOM 760 N N . GLU A 1 96 ? -5.602 -4.190 -1.252 1.00 97.00 96 GLU A N 1
ATOM 761 C CA . GLU A 1 96 ? -6.357 -4.845 -2.333 1.00 97.00 96 GLU A CA 1
ATOM 762 C C . GLU A 1 96 ? -6.924 -3.852 -3.361 1.00 97.00 96 GLU A C 1
ATOM 764 O O . GLU A 1 96 ? -7.410 -4.246 -4.419 1.00 97.00 96 GLU A O 1
ATOM 769 N N . LYS A 1 97 ? -6.853 -2.547 -3.076 1.00 96.75 97 LYS A N 1
ATOM 770 C CA . LYS A 1 97 ? -7.312 -1.463 -3.960 1.00 96.75 97 LYS A CA 1
ATOM 771 C C . LYS A 1 97 ? -6.185 -0.511 -4.359 1.00 96.75 97 LYS A C 1
ATOM 773 O O . LYS A 1 97 ? -6.463 0.572 -4.879 1.00 96.75 97 LYS A O 1
ATOM 778 N N . THR A 1 98 ? -4.935 -0.892 -4.108 1.00 97.88 98 THR A N 1
ATOM 779 C CA . THR A 1 98 ? -3.761 -0.034 -4.297 1.00 97.88 98 THR A CA 1
ATOM 780 C C . THR A 1 98 ? -2.729 -0.731 -5.168 1.00 97.88 98 THR A C 1
ATOM 782 O O . THR A 1 98 ? -2.350 -1.864 -4.892 1.00 97.88 98 THR A O 1
ATOM 785 N N . LEU A 1 99 ? -2.265 -0.049 -6.214 1.00 98.56 99 LEU A N 1
ATOM 786 C CA . LEU A 1 99 ? -1.042 -0.443 -6.912 1.00 98.56 99 LEU A CA 1
ATOM 787 C C . LEU A 1 99 ? 0.164 0.106 -6.158 1.00 98.56 99 LEU A C 1
ATOM 789 O O . LEU A 1 99 ? 0.106 1.225 -5.657 1.00 98.56 99 LEU A O 1
ATOM 793 N N . PHE A 1 100 ? 1.249 -0.651 -6.103 1.00 98.56 100 PHE A N 1
ATOM 794 C CA . PHE A 1 100 ? 2.443 -0.267 -5.356 1.00 98.56 100 PHE A CA 1
ATOM 795 C C . PHE A 1 100 ? 3.663 -0.233 -6.264 1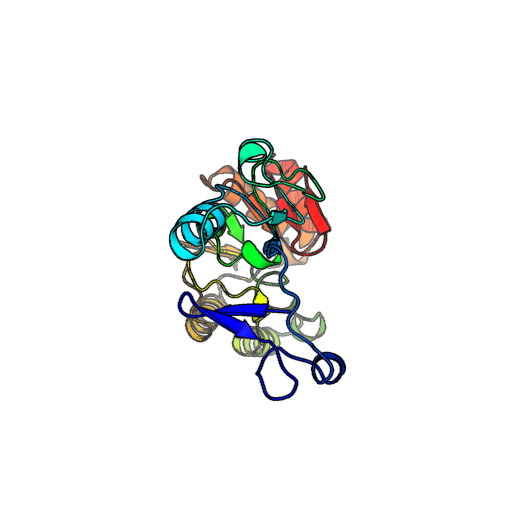.00 98.56 100 PHE A C 1
ATOM 797 O O . PHE A 1 100 ? 3.867 -1.167 -7.037 1.00 98.56 100 PHE A O 1
ATOM 804 N N . ASP A 1 101 ? 4.517 0.777 -6.124 1.00 98.25 101 ASP A N 1
ATOM 805 C CA . ASP A 1 101 ? 5.922 0.572 -6.466 1.00 98.25 101 ASP A CA 1
ATOM 806 C C . ASP A 1 101 ? 6.574 -0.412 -5.476 1.00 98.25 101 ASP A C 1
ATOM 808 O O . ASP A 1 101 ? 6.004 -0.770 -4.443 1.00 98.25 101 ASP A O 1
ATOM 812 N N . LEU A 1 102 ? 7.766 -0.890 -5.812 1.00 97.81 102 LEU A N 1
ATOM 813 C CA . LEU A 1 102 ? 8.532 -1.830 -5.008 1.00 97.81 102 LEU A CA 1
ATOM 814 C C . LEU A 1 102 ? 9.664 -1.129 -4.256 1.00 97.81 102 LEU A C 1
ATOM 816 O O . LEU A 1 102 ? 9.729 -1.187 -3.025 1.00 97.81 102 LEU A O 1
ATOM 820 N N . ASP A 1 103 ? 10.528 -0.449 -5.007 1.00 97.00 103 ASP A N 1
ATOM 821 C CA . ASP A 1 103 ? 11.674 0.278 -4.479 1.00 97.00 103 ASP A CA 1
ATOM 822 C C . ASP A 1 103 ? 11.205 1.601 -3.841 1.00 97.00 103 ASP A C 1
ATOM 824 O O . ASP A 1 103 ? 10.296 2.273 -4.315 1.00 97.00 103 ASP A O 1
ATOM 828 N N . GLY A 1 104 ? 11.727 1.898 -2.656 1.00 95.31 104 GLY A N 1
ATOM 829 C CA . GLY A 1 104 ? 11.283 2.971 -1.763 1.00 95.31 104 GLY A CA 1
ATOM 830 C C . GLY A 1 104 ? 9.941 2.730 -1.047 1.00 95.31 104 GLY A C 1
ATOM 831 O O . GLY A 1 104 ? 9.647 3.406 -0.053 1.00 95.31 104 GLY A O 1
ATOM 832 N N . VAL A 1 105 ? 9.151 1.734 -1.469 1.00 96.75 105 VAL A N 1
ATOM 833 C CA . VAL A 1 105 ? 7.891 1.335 -0.815 1.00 96.75 105 VAL A CA 1
ATOM 834 C C . VAL A 1 105 ? 8.096 0.139 0.108 1.00 96.75 105 VAL A C 1
ATOM 836 O O . VAL A 1 105 ? 7.896 0.289 1.312 1.00 96.75 105 VAL A O 1
ATOM 839 N N . PHE A 1 106 ? 8.515 -1.015 -0.420 1.00 97.56 106 PHE A N 1
ATOM 840 C CA . PHE A 1 106 ? 8.748 -2.243 0.355 1.00 97.56 106 PHE A CA 1
ATOM 841 C C . PHE A 1 106 ? 10.231 -2.519 0.600 1.00 97.56 106 PHE A C 1
ATOM 843 O O . PHE A 1 106 ? 10.564 -3.102 1.627 1.00 97.56 106 PHE A O 1
ATOM 850 N N . SER A 1 107 ? 11.118 -2.084 -0.293 1.00 97.06 107 SER A N 1
ATOM 851 C CA . SER A 1 107 ? 12.576 -2.091 -0.110 1.00 97.06 107 SER A CA 1
ATOM 852 C C . SER A 1 107 ? 13.133 -0.671 -0.203 1.00 97.06 107 SER A C 1
ATOM 854 O O . SER A 1 107 ? 12.468 0.200 -0.748 1.00 97.06 107 SER A O 1
ATOM 856 N N . PRO A 1 108 ? 14.345 -0.389 0.293 1.00 96.69 108 PRO A N 1
ATOM 857 C CA . PRO A 1 108 ? 15.065 0.832 -0.051 1.00 96.69 108 PRO A CA 1
ATOM 858 C C . PRO A 1 108 ? 15.245 1.008 -1.565 1.00 96.69 108 PRO A C 1
ATOM 860 O O . PRO A 1 108 ? 15.280 0.031 -2.314 1.00 96.69 108 PRO A O 1
ATOM 863 N N . ASN A 1 109 ? 15.401 2.261 -2.001 1.00 95.06 109 ASN A N 1
ATOM 864 C CA . ASN A 1 109 ? 15.794 2.571 -3.375 1.00 95.06 109 ASN A CA 1
ATOM 865 C C . ASN A 1 109 ? 17.170 1.980 -3.693 1.00 95.06 109 ASN A C 1
ATOM 867 O O . ASN A 1 109 ? 18.076 2.018 -2.855 1.00 95.06 109 ASN A O 1
ATOM 871 N N . VAL A 1 110 ? 17.335 1.479 -4.920 1.00 94.19 110 VAL A N 1
ATOM 872 C CA . VAL A 1 110 ? 18.620 0.938 -5.375 1.00 94.19 110 VAL A CA 1
ATOM 873 C C . VAL A 1 110 ? 19.664 2.065 -5.422 1.00 94.19 110 VAL A C 1
ATOM 875 O O . VAL A 1 110 ? 19.438 3.068 -6.104 1.00 94.19 110 VAL A O 1
ATOM 878 N N . PRO A 1 111 ? 20.811 1.934 -4.729 1.00 93.50 111 PRO A N 1
ATOM 879 C CA . PRO A 1 111 ? 21.863 2.939 -4.759 1.00 93.50 111 PRO A CA 1
ATOM 880 C C . PRO A 1 111 ? 22.431 3.112 -6.166 1.00 93.50 111 PRO A C 1
ATOM 882 O O . PRO A 1 111 ? 22.628 2.131 -6.883 1.00 93.50 111 PRO A O 1
ATOM 885 N N . PHE A 1 112 ? 22.798 4.345 -6.528 1.00 90.19 112 PHE A N 1
ATOM 886 C CA . PHE A 1 112 ? 23.404 4.638 -7.833 1.00 90.19 112 PHE A CA 1
ATOM 887 C C . PHE A 1 112 ? 24.638 3.768 -8.133 1.00 90.19 112 PHE A C 1
ATOM 889 O O . PHE A 1 112 ? 24.812 3.340 -9.267 1.00 90.19 112 PHE A O 1
ATOM 896 N N . SER A 1 113 ? 25.441 3.427 -7.117 1.00 91.06 113 SER A N 1
ATOM 897 C CA . SER A 1 113 ? 26.633 2.569 -7.250 1.00 91.06 113 SER A CA 1
ATOM 898 C C . SER A 1 113 ? 26.350 1.136 -7.712 1.00 91.06 113 SER A C 1
ATOM 900 O O . SER A 1 113 ? 27.263 0.450 -8.180 1.00 91.06 113 SER A O 1
ATOM 902 N N . GLU A 1 114 ? 25.109 0.672 -7.555 1.00 92.31 114 GLU A N 1
ATOM 903 C CA . GLU A 1 114 ? 24.669 -0.663 -7.963 1.00 92.31 114 GLU A CA 1
ATOM 904 C C . GLU A 1 114 ? 24.015 -0.659 -9.356 1.00 92.31 114 GLU A C 1
ATOM 906 O O . GLU A 1 114 ? 23.794 -1.726 -9.920 1.00 92.31 114 GLU A O 1
ATOM 911 N N . LEU A 1 115 ? 23.722 0.515 -9.937 1.00 87.69 115 LEU A N 1
ATOM 912 C CA . LEU A 1 115 ? 23.043 0.638 -11.237 1.00 87.69 115 LEU A CA 1
ATOM 913 C C . LEU A 1 115 ? 23.978 0.440 -12.441 1.00 87.69 115 LEU A C 1
ATOM 915 O O . LEU A 1 115 ? 23.511 0.098 -13.528 1.00 87.69 115 LEU A O 1
ATOM 919 N N . ASP A 1 116 ? 25.284 0.638 -12.252 1.00 82.81 116 ASP A N 1
ATOM 920 C CA . ASP A 1 116 ? 26.277 0.628 -13.336 1.00 82.81 116 ASP A CA 1
ATOM 921 C C . ASP A 1 116 ? 26.529 -0.767 -13.933 1.00 82.81 116 ASP A C 1
ATOM 923 O O . ASP A 1 116 ? 27.062 -0.892 -15.036 1.00 82.81 116 ASP A O 1
ATOM 927 N N . CYS A 1 117 ? 26.181 -1.832 -13.207 1.00 90.31 117 CYS A N 1
ATOM 928 C CA . CYS A 1 117 ? 26.444 -3.209 -13.611 1.00 90.31 117 CYS A CA 1
ATOM 929 C C . CYS A 1 117 ? 25.262 -4.111 -13.260 1.00 90.31 117 CYS A C 1
ATOM 931 O O . CYS A 1 117 ? 24.808 -4.129 -12.118 1.00 90.31 117 CYS A O 1
ATOM 933 N N . ASP A 1 118 ? 24.804 -4.898 -14.236 1.00 91.31 118 ASP A N 1
ATOM 934 C CA . ASP A 1 118 ? 23.666 -5.800 -14.053 1.00 91.31 118 ASP A CA 1
ATOM 935 C C . ASP A 1 118 ? 23.932 -6.844 -12.950 1.00 91.31 118 ASP A C 1
ATOM 937 O O . ASP A 1 118 ? 23.028 -7.111 -12.167 1.00 91.31 118 ASP A O 1
ATOM 941 N N . ASP A 1 119 ? 25.162 -7.352 -12.805 1.00 94.62 119 ASP A N 1
ATOM 942 C CA . ASP A 1 119 ? 25.507 -8.332 -11.760 1.00 94.62 119 ASP A CA 1
ATOM 943 C C . ASP A 1 119 ? 25.412 -7.731 -10.349 1.00 94.62 119 ASP A C 1
ATOM 945 O O . ASP A 1 119 ? 24.948 -8.372 -9.401 1.00 94.62 119 ASP A O 1
ATOM 949 N N . LYS A 1 120 ? 25.854 -6.475 -10.201 1.00 95.38 120 LYS A N 1
ATOM 950 C CA . LYS A 1 120 ? 25.740 -5.726 -8.943 1.00 95.38 120 LYS A CA 1
ATOM 951 C C . LYS A 1 120 ? 24.280 -5.458 -8.610 1.00 95.38 120 LYS A C 1
ATOM 953 O O . LYS A 1 120 ? 23.837 -5.752 -7.500 1.00 95.38 120 LYS A O 1
ATOM 958 N N . TYR A 1 121 ? 23.533 -4.977 -9.600 1.00 96.25 121 TYR A N 1
ATOM 959 C CA . TYR A 1 121 ? 22.108 -4.720 -9.486 1.00 96.25 121 TYR A CA 1
ATOM 960 C C . TYR A 1 121 ? 21.343 -5.977 -9.070 1.00 96.25 121 TYR A C 1
ATOM 962 O O . TYR A 1 121 ? 20.591 -5.950 -8.099 1.00 96.25 121 TYR A O 1
ATOM 970 N N . GLU A 1 122 ? 21.580 -7.093 -9.761 1.00 96.44 122 GLU A N 1
ATOM 971 C CA . GLU A 1 122 ? 20.953 -8.384 -9.496 1.00 96.44 122 GLU A CA 1
ATOM 972 C C . GLU A 1 122 ? 21.232 -8.856 -8.067 1.00 96.44 122 GLU A C 1
ATOM 974 O O . GLU A 1 122 ? 20.315 -9.230 -7.326 1.00 96.44 122 GLU A O 1
ATOM 979 N N . LYS A 1 123 ? 22.499 -8.779 -7.647 1.00 96.75 123 LYS A N 1
ATOM 980 C CA . LYS A 1 123 ? 22.895 -9.117 -6.283 1.00 96.75 123 LYS A CA 1
ATOM 981 C C . LYS A 1 123 ? 22.206 -8.216 -5.262 1.00 96.75 123 LYS A C 1
ATOM 983 O O . LYS A 1 123 ? 21.774 -8.723 -4.228 1.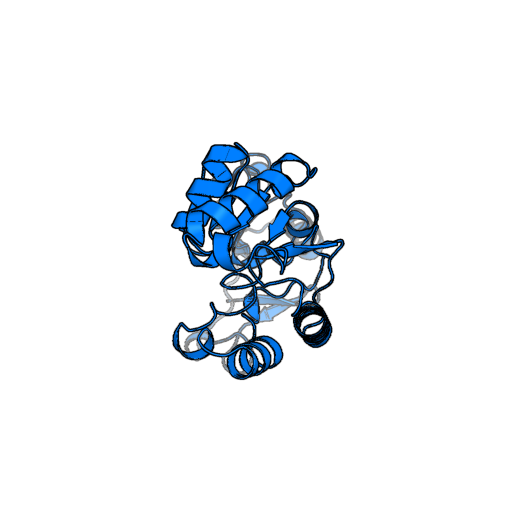00 96.75 123 LYS A O 1
ATOM 988 N N . TYR A 1 124 ? 22.090 -6.918 -5.532 1.00 97.69 124 TYR A N 1
ATOM 989 C CA . TYR A 1 124 ? 21.424 -5.981 -4.635 1.00 97.69 124 TYR A CA 1
ATOM 990 C C . TYR A 1 124 ? 19.940 -6.325 -4.473 1.00 97.69 124 TYR A C 1
ATOM 992 O O . TYR A 1 124 ? 19.499 -6.600 -3.359 1.00 97.69 124 TYR A O 1
ATOM 1000 N N . ILE A 1 125 ? 19.177 -6.396 -5.570 1.00 97.38 125 ILE A N 1
ATOM 1001 C CA . ILE A 1 125 ? 17.721 -6.617 -5.506 1.00 97.38 125 ILE A CA 1
ATOM 1002 C C . ILE A 1 125 ? 17.344 -7.984 -4.925 1.00 97.38 125 ILE A C 1
ATOM 1004 O O . ILE A 1 125 ? 16.257 -8.126 -4.377 1.00 97.38 125 ILE A O 1
ATOM 1008 N N . SER A 1 126 ? 18.237 -8.974 -5.017 1.00 97.50 126 SER A N 1
ATOM 1009 C CA . SER A 1 126 ? 18.019 -10.312 -4.454 1.00 97.50 126 SER A CA 1
ATOM 1010 C C . SER A 1 126 ? 18.232 -10.357 -2.937 1.00 97.50 126 SER A C 1
ATOM 1012 O O . SER A 1 126 ? 17.694 -11.233 -2.260 1.00 97.50 126 SER A O 1
ATOM 1014 N N . ASN A 1 127 ? 19.029 -9.434 -2.388 1.00 97.31 127 ASN A N 1
ATOM 1015 C CA . ASN A 1 127 ? 19.489 -9.484 -0.996 1.00 97.31 127 ASN A CA 1
ATOM 1016 C C . ASN A 1 127 ? 19.068 -8.281 -0.150 1.00 97.31 127 ASN A C 1
ATOM 1018 O O . ASN A 1 127 ? 19.258 -8.319 1.063 1.00 97.31 127 ASN A O 1
ATOM 1022 N N . VAL A 1 128 ? 18.528 -7.225 -0.758 1.00 98.00 128 VAL A N 1
ATOM 1023 C CA . VAL A 1 128 ? 18.100 -6.027 -0.036 1.00 98.00 128 VAL A CA 1
ATOM 1024 C C . VAL A 1 128 ? 17.070 -6.386 1.039 1.00 98.00 128 VAL A C 1
ATOM 1026 O O . VAL A 1 128 ? 16.137 -7.144 0.791 1.00 98.00 128 VAL A O 1
ATOM 1029 N N . GLU A 1 129 ? 17.238 -5.858 2.248 1.00 98.31 129 GLU A N 1
ATOM 1030 C CA . GLU A 1 129 ? 16.266 -6.059 3.322 1.00 98.31 129 GLU A CA 1
ATOM 1031 C C . GLU A 1 129 ? 15.053 -5.132 3.135 1.00 98.31 129 GLU A C 1
ATOM 1033 O O . GLU A 1 129 ? 15.219 -3.977 2.724 1.00 98.31 129 GLU A O 1
ATOM 1038 N N . PRO A 1 130 ? 13.827 -5.597 3.427 1.00 98.06 130 PRO A N 1
ATOM 1039 C CA . PRO A 1 130 ? 12.631 -4.794 3.279 1.00 98.06 130 PRO A CA 1
ATOM 1040 C C . PRO A 1 130 ? 12.484 -3.792 4.422 1.00 98.06 130 PRO A C 1
ATOM 1042 O O . PRO A 1 130 ? 13.055 -3.918 5.509 1.00 98.06 130 PRO A O 1
ATOM 1045 N N . PHE A 1 131 ? 11.568 -2.854 4.230 1.00 96.38 131 PHE A N 1
ATOM 1046 C CA . PHE A 1 131 ? 10.938 -2.148 5.330 1.00 96.38 131 PHE A CA 1
ATOM 1047 C C . PHE A 1 131 ? 9.963 -3.089 6.043 1.00 96.38 131 PHE A C 1
ATOM 1049 O O . PHE A 1 131 ? 8.787 -3.172 5.702 1.00 96.38 131 PHE A O 1
ATOM 1056 N N . TYR A 1 132 ? 10.446 -3.792 7.070 1.00 95.62 132 TYR A N 1
ATOM 1057 C CA . TYR A 1 132 ? 9.672 -4.787 7.827 1.00 95.62 132 TYR A CA 1
ATOM 1058 C C . TYR A 1 132 ? 8.310 -4.292 8.344 1.00 95.62 132 TYR A C 1
ATOM 1060 O O . TYR A 1 132 ? 7.367 -5.074 8.445 1.00 95.62 132 TYR A O 1
ATOM 1068 N N . HIS A 1 133 ? 8.189 -2.999 8.654 1.00 92.38 133 HIS A N 1
ATOM 1069 C CA . HIS A 1 133 ? 6.941 -2.386 9.117 1.00 92.38 133 HIS A CA 1
ATOM 1070 C C . HIS A 1 133 ? 5.898 -2.180 8.000 1.00 92.38 133 HIS A C 1
ATOM 1072 O O . HIS A 1 133 ? 4.733 -1.947 8.305 1.00 92.38 133 HIS A O 1
ATOM 1078 N N . ARG A 1 134 ? 6.293 -2.292 6.725 1.00 95.12 134 ARG A N 1
ATOM 1079 C CA . ARG A 1 134 ? 5.431 -2.132 5.539 1.00 95.12 134 ARG A CA 1
ATOM 1080 C C . ARG A 1 134 ? 5.062 -3.454 4.877 1.00 95.12 134 ARG A C 1
ATOM 1082 O O . ARG A 1 134 ? 4.330 -3.463 3.893 1.00 95.12 134 ARG A O 1
ATOM 1089 N N . LEU A 1 135 ? 5.574 -4.573 5.386 1.00 95.62 135 LEU A N 1
ATOM 1090 C CA . LEU A 1 135 ? 5.238 -5.881 4.843 1.00 95.62 135 LEU A CA 1
ATOM 1091 C C . LEU A 1 135 ? 3.761 -6.198 5.129 1.00 95.62 135 LEU A C 1
ATOM 1093 O O . LEU A 1 135 ? 3.370 -6.211 6.304 1.00 95.62 135 LEU A O 1
ATOM 1097 N N . PRO A 1 136 ? 2.945 -6.463 4.093 1.00 94.69 136 PRO A N 1
ATOM 1098 C CA . PRO A 1 136 ? 1.547 -6.814 4.274 1.00 94.69 136 PRO A CA 1
ATOM 1099 C C . PRO A 1 136 ? 1.430 -8.201 4.908 1.00 94.69 136 PRO A C 1
ATOM 1101 O O . PRO A 1 136 ? 2.066 -9.155 4.462 1.00 94.69 136 PRO A O 1
ATOM 1104 N N . LYS A 1 137 ? 0.612 -8.323 5.958 1.00 91.88 137 LYS A N 1
ATOM 1105 C CA . LYS A 1 137 ? 0.392 -9.602 6.663 1.00 91.88 137 LYS A CA 1
ATOM 1106 C C . LYS A 1 137 ? -1.028 -10.133 6.538 1.00 91.88 137 LYS A C 1
ATOM 1108 O O . LYS A 1 137 ? -1.235 -11.336 6.645 1.00 91.88 137 LYS A O 1
ATOM 1113 N N . ALA A 1 138 ? -1.996 -9.236 6.372 1.00 90.88 138 ALA A N 1
ATOM 1114 C CA . ALA A 1 138 ? -3.415 -9.575 6.435 1.00 90.88 138 ALA A CA 1
ATOM 1115 C C . ALA A 1 138 ? -4.069 -9.714 5.054 1.00 90.88 138 ALA A C 1
ATOM 1117 O O . ALA A 1 138 ? -4.973 -10.526 4.884 1.00 90.88 138 ALA A O 1
ATOM 1118 N N . HIS A 1 139 ? -3.609 -8.933 4.076 1.00 95.00 139 HIS A N 1
ATOM 1119 C CA . HIS A 1 139 ? -4.251 -8.789 2.773 1.00 95.00 139 HIS A CA 1
ATOM 1120 C C . HIS A 1 139 ? -3.222 -8.863 1.651 1.00 95.00 139 HIS A C 1
ATOM 1122 O O . HIS A 1 139 ? -2.116 -8.334 1.783 1.00 95.00 139 HIS A O 1
ATOM 1128 N N . LYS A 1 140 ? -3.608 -9.468 0.526 1.00 96.19 140 LYS A N 1
ATOM 1129 C CA . LYS A 1 140 ? -2.796 -9.454 -0.694 1.00 96.19 140 LYS A CA 1
ATOM 1130 C C . LYS A 1 140 ? -2.785 -8.059 -1.324 1.00 96.19 140 LYS A C 1
ATOM 1132 O O . LYS A 1 140 ? -3.719 -7.276 -1.163 1.00 96.19 140 LYS A O 1
ATOM 1137 N N . LEU A 1 141 ? -1.735 -7.755 -2.074 1.00 98.19 141 LEU A N 1
ATOM 1138 C CA . LEU A 1 141 ? -1.638 -6.524 -2.849 1.00 98.19 141 LEU A CA 1
ATOM 1139 C C . LEU A 1 141 ? -2.446 -6.644 -4.145 1.00 98.19 141 LEU A C 1
ATOM 1141 O O . LEU A 1 141 ? -2.380 -7.671 -4.824 1.00 98.19 141 LEU A O 1
ATOM 1145 N N . ARG A 1 142 ? -3.124 -5.564 -4.554 1.00 98.12 142 ARG A N 1
ATOM 1146 C CA . ARG A 1 142 ? -3.781 -5.513 -5.874 1.00 98.12 142 ARG A CA 1
ATOM 1147 C C . ARG A 1 142 ? -2.799 -5.704 -7.024 1.00 98.12 142 ARG A C 1
ATOM 1149 O O . ARG A 1 142 ? -3.171 -6.226 -8.070 1.00 98.12 142 ARG A O 1
ATOM 1156 N N . GLY A 1 143 ? -1.578 -5.215 -6.860 1.00 98.25 143 GLY A N 1
ATOM 1157 C CA . GLY A 1 143 ? -0.515 -5.381 -7.833 1.00 98.25 143 GLY A CA 1
ATOM 1158 C C . GLY A 1 143 ? 0.692 -4.514 -7.515 1.00 98.25 143 GLY A C 1
ATOM 1159 O O . GLY A 1 143 ? 0.588 -3.494 -6.831 1.00 98.25 143 GLY A O 1
ATOM 1160 N N . ILE A 1 144 ? 1.836 -4.937 -8.032 1.00 98.81 144 ILE A N 1
ATOM 1161 C CA . ILE A 1 144 ? 3.102 -4.217 -7.959 1.00 98.81 144 ILE A CA 1
ATOM 1162 C C . ILE A 1 144 ? 3.424 -3.715 -9.367 1.00 98.81 144 ILE A C 1
ATOM 1164 O O . ILE A 1 144 ? 3.387 -4.487 -10.324 1.00 98.81 144 ILE A O 1
ATOM 1168 N N . VAL A 1 145 ? 3.734 -2.428 -9.499 1.00 98.69 145 VAL A N 1
ATOM 1169 C CA . VAL A 1 145 ? 4.101 -1.772 -10.757 1.00 98.69 145 VAL A CA 1
ATOM 1170 C C . VAL A 1 145 ? 5.422 -1.052 -10.553 1.00 98.69 145 VAL A C 1
ATOM 1172 O O . VAL A 1 145 ? 5.464 0.009 -9.936 1.00 98.69 145 VAL A O 1
ATOM 1175 N N . THR A 1 146 ? 6.504 -1.626 -11.070 1.00 98.31 146 THR A N 1
ATOM 1176 C CA . THR A 1 146 ? 7.860 -1.191 -10.722 1.00 98.31 146 THR A CA 1
ATOM 1177 C C . THR A 1 146 ? 8.693 -0.759 -11.922 1.00 98.31 146 THR A C 1
ATOM 1179 O O . THR A 1 146 ? 8.543 -1.263 -13.038 1.00 98.31 146 THR A O 1
ATOM 1182 N N . GLY A 1 147 ? 9.622 0.167 -11.670 1.00 97.06 147 GLY A N 1
ATOM 1183 C CA . GLY A 1 147 ? 10.642 0.582 -12.628 1.00 97.06 147 GLY A CA 1
ATOM 1184 C C . GLY A 1 147 ? 11.699 -0.489 -12.922 1.00 97.06 147 GLY A C 1
ATOM 1185 O O . GLY A 1 147 ? 12.443 -0.334 -13.895 1.00 97.06 147 GLY A O 1
ATOM 1186 N N . ARG A 1 148 ? 11.793 -1.576 -12.137 1.00 97.25 148 ARG A N 1
ATOM 1187 C CA . ARG A 1 148 ? 12.720 -2.696 -12.407 1.00 97.25 148 ARG A CA 1
ATOM 1188 C C . ARG A 1 148 ? 12.484 -3.278 -13.806 1.00 97.25 148 ARG A C 1
ATOM 1190 O O . ARG A 1 148 ? 11.343 -3.399 -14.240 1.00 97.25 148 ARG A O 1
ATOM 1197 N N . LEU A 1 149 ? 13.563 -3.634 -14.513 1.00 97.75 149 LEU A N 1
ATOM 1198 C CA . LEU A 1 149 ? 13.451 -4.243 -15.847 1.00 97.75 149 LEU A CA 1
ATOM 1199 C C . LEU A 1 149 ? 12.938 -5.682 -15.745 1.00 97.75 149 LEU A C 1
ATOM 1201 O O . LEU A 1 149 ? 13.393 -6.434 -14.887 1.00 97.75 149 LEU A O 1
ATOM 1205 N N . ASP A 1 150 ? 12.084 -6.082 -16.682 1.00 98.25 150 ASP A N 1
ATOM 1206 C CA . ASP A 1 150 ? 11.469 -7.413 -16.738 1.00 98.25 150 ASP A CA 1
ATOM 1207 C C . ASP A 1 150 ? 12.482 -8.574 -16.793 1.00 98.25 150 ASP A C 1
ATOM 1209 O O . ASP A 1 150 ? 12.235 -9.643 -16.245 1.00 98.25 150 ASP A O 1
ATOM 1213 N N . LYS A 1 151 ? 13.688 -8.360 -17.337 1.00 97.88 151 LYS A N 1
ATOM 1214 C CA . LYS A 1 151 ? 14.768 -9.366 -17.302 1.00 97.88 151 LYS A CA 1
ATOM 1215 C C . LYS A 1 151 ? 15.170 -9.788 -15.879 1.00 97.88 151 LYS A C 1
ATOM 1217 O O . LYS A 1 151 ? 15.761 -10.847 -15.718 1.00 97.88 151 LYS A O 1
ATOM 1222 N N . PHE A 1 152 ? 14.859 -8.967 -14.869 1.00 98.00 152 PHE A N 1
ATOM 1223 C CA . PHE A 1 152 ? 15.103 -9.234 -13.447 1.00 98.00 152 PHE A CA 1
ATOM 1224 C C . PHE A 1 152 ? 13.858 -9.761 -12.711 1.00 98.00 152 PHE A C 1
ATOM 1226 O O . PHE A 1 152 ? 13.766 -9.690 -11.478 1.00 98.00 152 PHE A O 1
ATOM 1233 N N . ARG A 1 153 ? 12.854 -10.239 -13.458 1.00 98.50 153 ARG A N 1
ATOM 1234 C CA . ARG A 1 153 ? 11.593 -10.744 -12.910 1.00 98.50 153 ARG A CA 1
ATOM 1235 C C . ARG A 1 153 ? 11.809 -11.871 -11.926 1.00 98.50 153 ARG A C 1
ATOM 1237 O O . ARG A 1 153 ? 11.310 -11.778 -10.813 1.00 98.50 153 ARG A O 1
ATOM 1244 N N . LYS A 1 154 ? 12.620 -12.866 -12.291 1.00 98.50 154 LYS A N 1
ATOM 1245 C CA . LYS A 1 154 ? 12.882 -14.018 -11.425 1.00 98.50 154 LYS A CA 1
ATOM 1246 C C . LYS A 1 154 ? 13.393 -13.582 -10.047 1.00 98.50 154 LYS A C 1
ATOM 1248 O O . LYS A 1 154 ? 12.867 -14.010 -9.032 1.00 98.50 154 LYS A O 1
ATOM 1253 N N . GLN A 1 155 ? 14.378 -12.689 -10.009 1.00 98.50 155 GLN A N 1
ATOM 1254 C CA . GLN A 1 155 ? 14.974 -12.192 -8.768 1.00 98.50 155 GLN A CA 1
ATOM 1255 C C . GLN A 1 155 ? 13.982 -11.357 -7.955 1.00 98.50 155 GLN A C 1
ATOM 1257 O O . GLN A 1 155 ? 13.976 -11.411 -6.729 1.00 98.50 155 GLN A O 1
ATOM 1262 N N . THR A 1 156 ? 13.114 -10.609 -8.638 1.00 98.56 156 THR A N 1
ATOM 1263 C CA . THR A 1 156 ? 12.050 -9.833 -7.995 1.00 98.56 156 THR A CA 1
ATOM 1264 C C . THR A 1 156 ? 10.983 -10.745 -7.383 1.00 98.56 156 THR A C 1
ATOM 1266 O O . THR A 1 156 ? 10.597 -10.541 -6.236 1.00 98.56 156 THR A O 1
ATOM 1269 N N . GLU A 1 157 ? 10.543 -11.777 -8.101 1.00 98.75 157 GLU A N 1
ATOM 1270 C CA . GLU A 1 157 ? 9.568 -12.764 -7.624 1.00 98.75 157 GLU A CA 1
ATOM 1271 C C . GLU A 1 157 ? 10.125 -13.601 -6.467 1.00 98.75 157 GLU A C 1
ATOM 1273 O O . GLU A 1 157 ? 9.441 -13.770 -5.457 1.00 98.75 157 GLU A O 1
ATOM 1278 N N . ASP A 1 158 ? 11.384 -14.044 -6.561 1.00 98.69 158 ASP A N 1
ATOM 1279 C CA . ASP A 1 158 ? 12.077 -14.763 -5.487 1.00 98.69 158 ASP A CA 1
ATOM 1280 C C . ASP A 1 158 ? 12.168 -13.905 -4.211 1.00 98.69 158 ASP A C 1
ATOM 1282 O O . ASP A 1 158 ? 11.929 -14.397 -3.105 1.00 98.69 158 ASP A O 1
ATOM 1286 N N . TRP A 1 159 ? 12.464 -12.606 -4.348 1.00 98.69 159 TRP A N 1
ATOM 1287 C CA . TRP A 1 159 ? 12.502 -11.668 -3.224 1.00 98.69 159 TRP A CA 1
ATOM 1288 C C . TRP A 1 159 ? 11.118 -11.471 -2.590 1.00 98.69 159 TRP A C 1
ATOM 1290 O O . TRP A 1 159 ? 10.981 -11.530 -1.368 1.00 98.69 159 TRP A O 1
ATOM 1300 N N . LEU A 1 160 ? 10.071 -11.302 -3.404 1.00 98.62 160 LEU A N 1
ATOM 1301 C CA . LEU A 1 160 ? 8.693 -11.175 -2.917 1.00 98.62 160 LEU A CA 1
ATOM 1302 C C . LEU A 1 160 ? 8.244 -12.437 -2.168 1.00 98.62 160 LEU A C 1
ATOM 1304 O O . LEU A 1 160 ? 7.650 -12.337 -1.092 1.00 98.62 160 LEU A O 1
ATOM 1308 N N . ALA A 1 161 ? 8.587 -13.618 -2.688 1.00 98.44 161 ALA A N 1
ATOM 1309 C CA . ALA A 1 161 ? 8.301 -14.899 -2.050 1.00 98.44 161 ALA A CA 1
ATOM 1310 C C . ALA A 1 161 ? 9.062 -15.067 -0.724 1.00 98.44 161 ALA A C 1
ATOM 1312 O O . ALA A 1 161 ? 8.466 -15.479 0.272 1.00 98.44 161 ALA A O 1
ATOM 1313 N N . LYS A 1 162 ? 10.348 -14.685 -0.677 1.00 98.31 162 LYS A N 1
ATOM 1314 C CA . LYS A 1 162 ? 11.179 -14.713 0.542 1.00 98.31 162 LYS A CA 1
ATOM 1315 C C . LYS A 1 162 ? 10.529 -13.952 1.701 1.00 98.31 162 LYS A C 1
ATOM 1317 O O . LYS A 1 162 ? 10.601 -14.411 2.838 1.00 98.31 162 LYS A O 1
ATOM 1322 N N . TYR A 1 163 ? 9.887 -12.817 1.420 1.00 98.06 163 TYR A N 1
ATOM 1323 C CA . TYR A 1 163 ? 9.225 -11.980 2.429 1.00 98.06 163 TYR A CA 1
ATOM 1324 C C . TYR A 1 163 ? 7.706 -12.184 2.512 1.00 98.06 163 TYR A C 1
ATOM 1326 O O . TYR A 1 163 ? 7.020 -11.406 3.173 1.00 98.06 163 TYR A O 1
ATOM 1334 N N . ASN A 1 164 ? 7.187 -13.248 1.889 1.00 97.50 164 ASN A N 1
ATOM 1335 C CA . ASN A 1 164 ? 5.774 -13.628 1.900 1.00 97.50 164 ASN A CA 1
ATOM 1336 C C . ASN A 1 164 ? 4.823 -12.497 1.457 1.00 97.50 164 ASN A C 1
ATOM 1338 O O . ASN A 1 164 ? 3.719 -12.351 1.984 1.00 97.50 164 ASN A O 1
ATOM 1342 N N . ILE A 1 165 ? 5.247 -11.683 0.486 1.00 98.06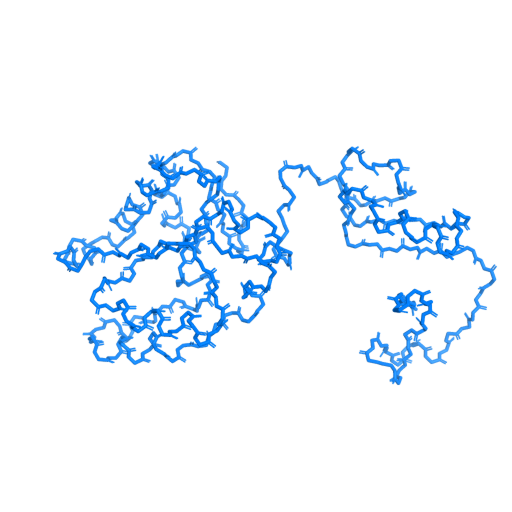 165 ILE A N 1
ATOM 1343 C CA . ILE A 1 165 ? 4.406 -10.639 -0.100 1.00 98.06 165 ILE A CA 1
ATOM 1344 C C . ILE A 1 165 ? 3.515 -11.287 -1.158 1.00 98.06 165 ILE A C 1
ATOM 1346 O O . ILE A 1 165 ? 3.982 -11.691 -2.221 1.00 98.06 165 ILE A O 1
ATOM 1350 N N . GLN A 1 166 ? 2.220 -11.369 -0.869 1.00 98.00 166 GLN A N 1
ATOM 1351 C CA . GLN A 1 166 ? 1.216 -11.870 -1.806 1.00 98.00 166 GLN A CA 1
ATOM 1352 C C . GLN A 1 166 ? 0.667 -10.726 -2.658 1.00 98.00 166 GLN A C 1
ATOM 1354 O O . GLN A 1 166 ? 0.334 -9.666 -2.129 1.00 98.00 166 GLN A O 1
ATOM 1359 N N . TYR A 1 167 ? 0.544 -10.936 -3.964 1.00 98.31 167 TYR A N 1
ATOM 1360 C CA . TYR A 1 167 ? 0.075 -9.933 -4.920 1.00 98.31 167 TYR A CA 1
ATOM 1361 C C . TYR A 1 167 ? -0.705 -10.595 -6.060 1.00 98.31 167 TYR A C 1
ATOM 1363 O O . TYR A 1 167 ? -0.464 -11.758 -6.376 1.00 98.31 167 TYR A O 1
ATOM 1371 N N . ASP A 1 168 ? -1.627 -9.856 -6.681 1.00 98.06 168 ASP A N 1
ATOM 1372 C CA . ASP A 1 168 ? -2.379 -10.357 -7.843 1.00 98.06 168 ASP A CA 1
ATOM 1373 C C . ASP A 1 168 ? -1.591 -10.253 -9.154 1.00 98.06 168 ASP A C 1
ATOM 1375 O O . ASP A 1 168 ? -1.671 -11.144 -9.996 1.00 98.06 168 ASP A O 1
ATOM 1379 N N . GLU A 1 169 ? -0.830 -9.172 -9.343 1.00 97.94 169 GLU A N 1
ATOM 1380 C CA . GLU A 1 169 ? -0.093 -8.925 -10.584 1.00 97.94 169 GLU A CA 1
ATOM 1381 C C . GLU A 1 169 ? 1.256 -8.244 -10.313 1.00 97.94 169 GLU A C 1
ATOM 1383 O O . GLU A 1 169 ? 1.339 -7.334 -9.486 1.00 97.94 169 GLU A O 1
ATOM 1388 N N . LEU A 1 170 ? 2.307 -8.668 -11.023 1.00 98.69 170 LEU A N 1
ATOM 1389 C CA . LEU A 1 170 ? 3.623 -8.021 -11.031 1.00 98.69 170 LEU A CA 1
ATOM 1390 C C . LEU A 1 170 ? 3.921 -7.471 -12.429 1.00 98.69 170 LEU A C 1
ATOM 1392 O O . LEU A 1 170 ? 4.280 -8.209 -13.354 1.00 98.69 170 LEU A O 1
ATOM 1396 N N . ILE A 1 171 ? 3.814 -6.153 -12.557 1.00 98.69 171 ILE A N 1
ATOM 1397 C CA . ILE A 1 171 ? 4.017 -5.404 -13.792 1.00 98.69 171 ILE A CA 1
ATOM 1398 C C . ILE A 1 171 ? 5.385 -4.719 -13.711 1.00 98.69 171 ILE A C 1
ATOM 1400 O O . ILE A 1 171 ? 5.623 -3.859 -12.864 1.00 98.69 171 ILE A O 1
ATOM 1404 N N . MET A 1 172 ? 6.300 -5.118 -14.591 1.00 98.69 172 MET A N 1
ATOM 1405 C CA . MET A 1 172 ? 7.685 -4.640 -14.606 1.00 98.69 172 MET A CA 1
ATOM 1406 C C . MET A 1 172 ? 7.971 -3.848 -15.873 1.00 98.69 172 MET A C 1
ATOM 1408 O O . MET A 1 172 ? 7.343 -4.058 -16.913 1.00 98.69 172 MET A O 1
ATOM 1412 N N . PHE A 1 173 ? 8.942 -2.943 -15.798 1.00 98.38 173 PHE A N 1
ATOM 1413 C CA . PHE A 1 173 ? 9.299 -2.108 -16.929 1.00 98.38 173 PHE A CA 1
ATOM 1414 C C . PHE A 1 173 ? 9.902 -2.956 -18.070 1.00 98.38 173 PHE A C 1
ATOM 1416 O O . PHE A 1 173 ? 10.801 -3.765 -17.818 1.00 98.38 173 PHE A O 1
ATOM 1423 N N . PRO A 1 174 ? 9.477 -2.776 -19.334 1.00 98.31 174 PRO A N 1
ATOM 1424 C CA . PRO A 1 174 ? 9.947 -3.621 -20.429 1.00 98.31 174 PRO A CA 1
ATOM 1425 C C . PRO A 1 174 ? 11.457 -3.499 -20.683 1.00 98.31 174 PRO A C 1
ATOM 1427 O O . PRO A 1 174 ? 12.004 -2.396 -20.797 1.00 98.31 174 PRO A O 1
ATOM 1430 N N . THR A 1 175 ? 12.143 -4.640 -20.792 1.00 97.25 175 THR A N 1
ATOM 1431 C CA . THR A 1 175 ? 13.611 -4.706 -20.925 1.00 97.25 175 THR A CA 1
ATOM 1432 C C . THR A 1 175 ? 14.114 -3.991 -22.177 1.00 97.25 175 THR A C 1
ATOM 1434 O O . THR A 1 175 ? 15.127 -3.289 -22.141 1.00 97.25 175 THR A O 1
ATOM 1437 N N . GLU A 1 176 ? 13.394 -4.123 -23.286 1.00 97.31 176 GLU A N 1
ATOM 1438 C CA . GLU A 1 176 ? 13.715 -3.514 -24.574 1.00 97.31 176 GLU A CA 1
ATOM 1439 C C . GLU A 1 176 ? 13.664 -1.980 -24.537 1.00 97.31 176 GLU A C 1
ATOM 1441 O O . GLU A 1 176 ? 14.326 -1.314 -25.334 1.00 97.31 176 GLU A O 1
ATOM 1446 N N . LYS A 1 177 ? 12.948 -1.407 -23.562 1.00 97.06 177 LYS A N 1
ATOM 1447 C CA . LYS A 1 177 ? 12.839 0.039 -23.348 1.00 97.06 177 LYS A CA 1
ATOM 1448 C C . LYS A 1 177 ? 13.853 0.584 -22.339 1.00 97.06 177 LYS A C 1
ATOM 1450 O O . LYS A 1 177 ? 13.766 1.759 -21.985 1.00 97.06 177 LYS A O 1
ATOM 1455 N N . ARG A 1 178 ? 14.855 -0.203 -21.914 1.00 95.62 178 ARG A N 1
ATOM 1456 C CA . ARG A 1 178 ? 15.906 0.235 -20.968 1.00 95.62 178 ARG A CA 1
ATOM 1457 C C . ARG A 1 178 ? 16.516 1.584 -21.345 1.00 95.62 178 ARG A C 1
ATOM 1459 O O . ARG A 1 178 ? 16.568 2.473 -20.510 1.00 95.62 178 ARG A O 1
ATOM 1466 N N . LYS A 1 179 ? 16.929 1.763 -22.606 1.00 95.75 179 LYS A N 1
ATOM 1467 C CA . LYS A 1 179 ? 17.565 3.016 -23.058 1.00 95.75 179 LYS A CA 1
ATOM 1468 C C . LYS A 1 179 ? 16.648 4.231 -22.912 1.00 95.75 179 LYS A C 1
ATOM 1470 O O . LYS A 1 179 ? 17.114 5.295 -22.527 1.00 95.75 179 LYS A O 1
ATOM 1475 N N . GLN A 1 180 ? 15.361 4.067 -23.221 1.00 95.25 180 GLN A N 1
ATOM 1476 C CA . GLN A 1 180 ? 14.357 5.119 -23.063 1.00 95.25 180 GLN A CA 1
ATOM 1477 C C . GLN A 1 180 ? 14.190 5.463 -21.581 1.00 95.25 180 GLN A C 1
ATOM 1479 O O . GLN A 1 180 ? 14.291 6.626 -21.202 1.00 95.25 180 GLN A O 1
ATOM 1484 N N . ARG A 1 181 ? 14.036 4.437 -20.741 1.00 95.50 181 ARG A N 1
ATOM 1485 C CA . ARG A 1 181 ? 13.911 4.583 -19.292 1.00 95.50 181 ARG A CA 1
ATOM 1486 C C . ARG A 1 181 ? 15.118 5.257 -18.657 1.00 95.50 181 ARG A C 1
ATOM 1488 O O . ARG A 1 181 ? 14.944 6.175 -17.874 1.00 95.50 181 ARG A O 1
ATOM 1495 N N . ASP A 1 182 ? 16.330 4.847 -19.005 1.00 92.75 182 ASP A N 1
ATOM 1496 C CA . ASP A 1 182 ? 17.546 5.406 -18.412 1.00 92.75 182 ASP A CA 1
ATOM 1497 C C . ASP A 1 182 ? 17.812 6.851 -18.894 1.00 92.75 182 ASP A C 1
ATOM 1499 O O . ASP A 1 182 ? 18.429 7.630 -18.172 1.00 92.75 182 ASP A O 1
ATOM 1503 N N . ALA A 1 183 ? 17.302 7.253 -20.068 1.00 94.62 183 ALA A N 1
ATOM 1504 C CA . ALA A 1 183 ? 17.417 8.630 -20.562 1.00 94.62 183 ALA A CA 1
ATOM 1505 C C . ALA A 1 183 ? 16.571 9.638 -19.762 1.00 94.62 183 ALA A C 1
ATOM 1507 O O . ALA A 1 183 ? 16.964 10.796 -19.625 1.00 94.62 183 ALA A O 1
ATOM 1508 N N . ASN A 1 184 ? 15.412 9.216 -19.247 1.00 95.69 184 ASN A N 1
ATOM 1509 C CA . ASN A 1 184 ? 14.575 10.028 -18.364 1.00 95.69 184 ASN A CA 1
ATOM 1510 C C . ASN A 1 184 ? 13.710 9.136 -17.464 1.00 95.69 184 ASN A C 1
ATOM 1512 O O . ASN A 1 184 ? 12.525 8.925 -17.726 1.00 95.69 184 ASN A O 1
ATOM 1516 N N . HIS A 1 185 ? 14.318 8.624 -16.394 1.00 94.38 185 HIS A N 1
ATOM 1517 C CA . HIS A 1 185 ? 13.688 7.641 -15.511 1.00 94.38 185 HIS A CA 1
ATOM 1518 C C . HIS A 1 185 ? 12.329 8.110 -14.996 1.00 94.38 185 HIS A C 1
ATOM 1520 O O . HIS A 1 185 ? 11.330 7.413 -15.156 1.00 94.38 185 HIS A O 1
ATOM 1526 N N . VAL A 1 186 ? 12.294 9.327 -14.453 1.00 96.50 186 VAL A N 1
ATOM 1527 C CA . VAL A 1 186 ? 11.108 9.904 -13.817 1.00 96.50 186 VAL A CA 1
ATOM 1528 C C . VAL A 1 186 ? 9.929 9.989 -14.788 1.00 96.50 186 VAL A C 1
ATOM 1530 O O . VAL A 1 186 ? 8.820 9.575 -14.453 1.00 96.50 186 VAL A O 1
ATOM 1533 N N . GLU A 1 187 ? 10.142 10.513 -15.998 1.00 97.56 187 GLU A N 1
ATOM 1534 C CA . GLU A 1 187 ? 9.052 10.682 -16.966 1.00 97.56 187 GLU A CA 1
ATOM 1535 C C . GLU A 1 187 ? 8.612 9.336 -17.559 1.00 97.56 187 GLU A C 1
ATOM 1537 O O . GLU A 1 187 ? 7.416 9.093 -17.711 1.00 97.56 187 GLU A O 1
ATOM 1542 N N . GLU A 1 188 ? 9.554 8.454 -17.894 1.00 97.94 188 GLU A N 1
ATOM 1543 C CA . GLU A 1 188 ? 9.253 7.204 -18.598 1.00 97.94 188 GLU A CA 1
ATOM 1544 C C . GLU A 1 188 ? 8.635 6.151 -17.676 1.00 97.94 188 GLU A C 1
ATOM 1546 O O . GLU A 1 188 ? 7.608 5.556 -18.019 1.00 97.94 188 GLU A O 1
ATOM 1551 N N . VAL A 1 189 ? 9.201 5.954 -16.481 1.00 97.56 189 VAL A N 1
ATOM 1552 C CA . VAL A 1 189 ? 8.627 5.054 -15.470 1.00 97.56 189 VAL A CA 1
ATOM 1553 C C . VAL A 1 189 ? 7.329 5.642 -14.926 1.00 97.56 189 VAL A C 1
ATOM 1555 O O . VAL A 1 189 ? 6.330 4.926 -14.850 1.00 97.56 189 VAL A O 1
ATOM 1558 N N . GLY A 1 190 ? 7.288 6.951 -14.661 1.00 97.94 190 GLY A N 1
ATOM 1559 C CA . GLY A 1 190 ? 6.078 7.632 -14.212 1.00 97.94 190 GLY A CA 1
ATOM 1560 C C . GLY A 1 190 ? 4.920 7.503 -15.208 1.00 97.94 190 GLY A C 1
ATOM 1561 O O . GLY A 1 190 ? 3.810 7.159 -14.809 1.00 97.94 190 GLY A O 1
ATOM 1562 N N . LYS A 1 191 ? 5.152 7.696 -16.517 1.00 98.12 191 LYS A N 1
ATOM 1563 C CA . LYS A 1 191 ? 4.129 7.476 -17.563 1.00 98.12 191 LYS A CA 1
ATOM 1564 C C . LYS A 1 191 ? 3.682 6.026 -17.647 1.00 98.12 191 LYS A C 1
ATOM 1566 O O . LYS A 1 191 ? 2.492 5.769 -17.816 1.00 98.12 191 LYS A O 1
ATOM 1571 N N . TYR A 1 192 ? 4.622 5.090 -17.544 1.00 98.38 192 TYR A N 1
ATOM 1572 C CA . TYR A 1 192 ? 4.318 3.666 -17.573 1.00 98.38 192 TYR A CA 1
ATOM 1573 C C . TYR A 1 192 ? 3.417 3.270 -16.393 1.00 98.38 192 TYR A C 1
ATOM 1575 O O . TYR A 1 192 ? 2.342 2.703 -16.600 1.00 98.38 192 TYR A O 1
ATOM 1583 N N . LYS A 1 193 ? 3.788 3.671 -15.170 1.00 98.44 193 LYS A N 1
ATOM 1584 C CA . LYS A 1 193 ? 2.979 3.502 -13.954 1.00 98.44 193 LYS A CA 1
ATOM 1585 C C . LYS A 1 193 ? 1.614 4.199 -14.083 1.00 98.44 193 LYS A C 1
ATOM 1587 O O . LYS A 1 193 ? 0.593 3.617 -13.714 1.00 98.44 193 LYS A O 1
ATOM 1592 N N . ALA A 1 194 ? 1.562 5.399 -14.672 1.00 98.25 194 ALA A N 1
ATOM 1593 C CA . ALA A 1 194 ? 0.316 6.135 -14.910 1.00 98.25 194 ALA A CA 1
ATOM 1594 C C . ALA A 1 194 ? -0.656 5.387 -15.828 1.00 98.25 194 ALA A C 1
ATOM 1596 O O . ALA A 1 194 ? -1.847 5.316 -15.529 1.00 98.25 194 ALA A O 1
ATOM 1597 N N . ASP A 1 195 ? -0.160 4.846 -16.942 1.00 98.19 195 ASP A N 1
ATOM 1598 C CA . ASP A 1 195 ? -0.969 4.105 -17.908 1.00 98.19 195 ASP A CA 1
ATOM 1599 C C . ASP A 1 195 ? -1.545 2.826 -17.289 1.00 98.19 195 ASP A C 1
ATOM 1601 O O . ASP A 1 195 ? -2.744 2.561 -17.401 1.00 98.19 195 ASP A O 1
ATOM 1605 N N . VAL A 1 196 ? -0.719 2.084 -16.547 1.00 98.19 196 VAL A N 1
ATOM 1606 C CA . VAL A 1 196 ? -1.161 0.908 -15.788 1.00 98.19 196 VAL A CA 1
ATOM 1607 C C . VAL A 1 196 ? -2.236 1.293 -14.770 1.00 98.19 196 VAL A C 1
ATOM 1609 O O . VAL A 1 196 ? -3.300 0.676 -14.733 1.00 98.19 196 VAL A O 1
ATOM 1612 N N . HIS A 1 197 ? -2.017 2.353 -13.985 1.00 97.75 197 HIS A N 1
ATOM 1613 C CA . HIS A 1 197 ? -2.997 2.797 -12.995 1.00 97.75 197 HIS A CA 1
ATOM 1614 C C . HIS A 1 197 ? -4.302 3.291 -13.624 1.00 97.75 197 HIS A C 1
ATOM 1616 O O . HIS A 1 197 ? -5.386 3.067 -13.084 1.00 97.75 197 HIS A O 1
ATOM 1622 N N . LYS A 1 198 ? -4.222 3.952 -14.780 1.00 97.38 198 LYS A N 1
ATOM 1623 C CA . LYS A 1 198 ? -5.390 4.426 -15.525 1.00 97.38 198 LYS A CA 1
ATOM 1624 C C . LYS A 1 198 ? -6.250 3.266 -16.023 1.00 97.38 198 LYS A C 1
ATOM 1626 O O . LYS A 1 198 ? -7.472 3.373 -15.970 1.00 97.38 198 LYS A O 1
ATOM 1631 N N . ARG A 1 199 ? -5.622 2.176 -16.475 1.00 96.25 199 ARG A N 1
ATOM 1632 C CA . ARG A 1 199 ? -6.301 0.969 -16.973 1.00 96.25 199 ARG A CA 1
ATOM 1633 C C . ARG A 1 199 ? -6.775 0.024 -15.866 1.00 96.25 199 ARG A C 1
ATOM 1635 O O . ARG A 1 199 ? -7.653 -0.792 -16.128 1.00 96.25 199 ARG A O 1
ATOM 1642 N N . SER A 1 200 ? -6.227 0.128 -14.657 1.00 96.12 200 SER A N 1
ATOM 1643 C CA . SER A 1 200 ? -6.647 -0.693 -13.520 1.00 96.12 200 SER A CA 1
ATOM 1644 C C . SER A 1 200 ? -7.882 -0.138 -12.800 1.00 96.12 200 SER A C 1
ATOM 1646 O O . SER A 1 200 ? -8.228 1.043 -12.897 1.00 96.12 200 SER A O 1
ATOM 1648 N N . ASP A 1 201 ? -8.527 -0.998 -12.020 1.00 95.12 201 ASP A N 1
ATOM 1649 C CA . ASP A 1 201 ? -9.606 -0.674 -11.082 1.00 95.12 201 ASP A CA 1
ATOM 1650 C C . ASP A 1 201 ? -9.092 -0.199 -9.709 1.00 95.12 201 ASP A C 1
ATOM 1652 O O . ASP A 1 201 ? -9.884 0.136 -8.828 1.00 95.12 201 ASP A O 1
ATOM 1656 N N . ALA A 1 202 ? -7.769 -0.122 -9.526 1.00 96.81 202 ALA A N 1
ATOM 1657 C CA . ALA A 1 202 ? -7.174 0.385 -8.298 1.00 96.81 202 ALA A CA 1
ATOM 1658 C C . ALA A 1 202 ? -7.577 1.848 -8.050 1.00 96.81 202 ALA A C 1
ATOM 1660 O O . ALA A 1 202 ? -7.635 2.674 -8.972 1.00 96.81 202 ALA A O 1
ATOM 1661 N N . ILE A 1 203 ? -7.821 2.158 -6.776 1.00 95.44 203 ILE A N 1
ATOM 1662 C CA . ILE A 1 203 ? -8.226 3.479 -6.281 1.00 95.44 203 ILE A CA 1
ATOM 1663 C C . ILE A 1 203 ? -7.001 4.353 -6.011 1.00 95.44 203 ILE A C 1
ATOM 1665 O O . ILE A 1 203 ? -7.047 5.562 -6.244 1.00 95.44 203 ILE A O 1
ATOM 1669 N N . PHE A 1 204 ? -5.921 3.740 -5.524 1.00 96.44 204 PHE A N 1
ATOM 1670 C CA . PHE A 1 204 ? -4.685 4.425 -5.167 1.00 96.44 204 PHE A CA 1
ATOM 1671 C C . PHE A 1 204 ? -3.490 3.846 -5.925 1.00 96.44 204 PHE A C 1
ATOM 1673 O O . PHE A 1 204 ? -3.480 2.669 -6.300 1.00 96.44 204 PHE A O 1
ATOM 1680 N N . PHE A 1 205 ? -2.461 4.671 -6.075 1.00 97.94 205 PHE A N 1
ATOM 1681 C CA . PHE A 1 205 ? -1.103 4.236 -6.376 1.00 97.94 205 PHE A CA 1
ATOM 1682 C C . PHE A 1 205 ? -0.185 4.666 -5.233 1.00 97.94 205 PHE A C 1
ATOM 1684 O O . PHE A 1 205 ? -0.239 5.823 -4.824 1.00 97.94 205 PHE A O 1
ATOM 1691 N N . MET A 1 206 ? 0.645 3.771 -4.713 1.00 97.69 206 MET A N 1
ATOM 1692 C CA . MET A 1 206 ? 1.652 4.089 -3.709 1.00 97.69 206 MET A CA 1
ATOM 1693 C C . MET A 1 206 ? 3.022 4.181 -4.372 1.00 97.69 206 MET A C 1
ATOM 1695 O O . MET A 1 206 ? 3.547 3.184 -4.861 1.00 97.69 206 MET A O 1
ATOM 1699 N N . GLU A 1 207 ? 3.574 5.386 -4.382 1.00 97.31 207 GLU A N 1
ATOM 1700 C CA . GLU A 1 207 ? 4.864 5.727 -4.975 1.00 97.31 207 GLU A CA 1
ATOM 1701 C C . GLU A 1 207 ? 5.696 6.434 -3.907 1.00 97.31 207 GLU A C 1
ATOM 1703 O O . GLU A 1 207 ? 5.156 7.214 -3.130 1.00 97.31 207 GLU A O 1
ATOM 1708 N N . SER A 1 208 ? 6.990 6.142 -3.825 1.00 95.12 208 SER A N 1
ATOM 1709 C CA . SER A 1 208 ? 7.876 6.739 -2.825 1.00 95.12 208 SER A CA 1
ATOM 1710 C C . SER A 1 208 ? 8.551 8.018 -3.318 1.00 95.12 208 SER A C 1
ATOM 1712 O O . SER A 1 208 ? 8.849 8.898 -2.511 1.00 95.12 208 SER A O 1
ATOM 1714 N N . GLU A 1 209 ? 8.757 8.147 -4.632 1.00 94.88 209 GLU A N 1
ATOM 1715 C CA . GLU A 1 209 ? 9.419 9.294 -5.239 1.00 94.88 209 GLU A CA 1
ATOM 1716 C C . GLU A 1 209 ? 8.399 10.356 -5.666 1.00 94.88 209 GLU A C 1
ATOM 1718 O O . GLU A 1 209 ? 7.506 10.136 -6.494 1.00 94.88 209 GLU A O 1
ATOM 1723 N N . LYS A 1 210 ? 8.547 11.568 -5.128 1.00 94.94 210 LYS A N 1
ATOM 1724 C CA . LYS A 1 210 ? 7.643 12.688 -5.407 1.00 94.94 210 LYS A CA 1
ATOM 1725 C C . LYS A 1 210 ? 7.661 13.081 -6.882 1.00 94.94 210 LYS A C 1
ATOM 1727 O O . LYS A 1 210 ? 6.616 13.440 -7.429 1.00 94.94 210 LYS A O 1
ATOM 1732 N N . ALA A 1 211 ? 8.821 13.025 -7.534 1.00 95.56 211 ALA A N 1
ATOM 1733 C CA . ALA A 1 211 ? 8.944 13.357 -8.948 1.00 95.56 211 ALA A CA 1
ATOM 1734 C C . ALA A 1 211 ? 8.131 12.392 -9.831 1.00 95.56 211 ALA A C 1
ATOM 1736 O O . ALA A 1 211 ? 7.325 12.850 -10.643 1.00 95.56 211 ALA A O 1
ATOM 1737 N N . GLU A 1 212 ? 8.257 11.078 -9.619 1.00 96.19 212 GLU A N 1
ATOM 1738 C CA . GLU A 1 212 ? 7.458 10.064 -10.325 1.00 96.19 212 GLU A CA 1
ATOM 1739 C C . GLU A 1 212 ? 5.977 10.171 -9.976 1.00 96.19 212 GLU A C 1
ATOM 1741 O O . GLU A 1 212 ? 5.127 10.148 -10.865 1.00 96.19 212 GLU A O 1
ATOM 1746 N N . SER A 1 213 ? 5.655 10.394 -8.701 1.00 95.75 213 SER A N 1
ATOM 1747 C CA . SER A 1 213 ? 4.274 10.562 -8.245 1.00 95.75 213 SER A CA 1
ATOM 1748 C C . SER A 1 213 ? 3.552 11.702 -8.965 1.00 95.75 213 SER A C 1
ATOM 1750 O O . SER A 1 213 ? 2.386 11.569 -9.348 1.00 95.75 213 SER A O 1
ATOM 1752 N N . ASN A 1 214 ? 4.245 12.823 -9.191 1.00 96.06 214 ASN A N 1
ATOM 1753 C CA . ASN A 1 214 ? 3.705 13.955 -9.942 1.00 96.06 214 ASN A CA 1
ATOM 1754 C C . ASN A 1 214 ? 3.419 13.585 -11.401 1.00 96.06 214 ASN A C 1
ATOM 1756 O O . ASN A 1 214 ? 2.384 13.983 -11.937 1.00 96.06 214 ASN A O 1
ATOM 1760 N N . VAL A 1 215 ? 4.303 12.811 -12.036 1.00 97.62 215 VAL A N 1
ATOM 1761 C CA . VAL A 1 215 ? 4.096 12.299 -13.396 1.00 97.62 215 VAL A CA 1
ATOM 1762 C C . VAL A 1 215 ? 2.893 11.357 -13.421 1.00 97.62 215 VAL A C 1
ATOM 1764 O O . VAL A 1 215 ? 1.979 11.568 -14.219 1.00 97.62 215 VAL A O 1
ATOM 1767 N N . ILE A 1 216 ? 2.835 10.381 -12.510 1.00 97.56 216 ILE A N 1
ATOM 1768 C CA . ILE A 1 216 ? 1.725 9.425 -12.404 1.00 97.56 216 ILE A CA 1
ATOM 1769 C C . ILE A 1 216 ? 0.404 10.179 -12.315 1.00 97.56 216 ILE A C 1
ATOM 1771 O O . ILE A 1 216 ? -0.469 10.011 -13.168 1.00 97.56 216 ILE A O 1
ATOM 1775 N N . ARG A 1 217 ? 0.290 11.082 -11.338 1.00 95.50 217 ARG A N 1
ATOM 1776 C CA . ARG A 1 217 ? -0.924 11.861 -11.097 1.00 95.50 217 ARG A CA 1
ATOM 1777 C C . ARG A 1 217 ? -1.299 12.748 -12.282 1.00 95.50 217 ARG A C 1
ATOM 1779 O O . ARG A 1 217 ? -2.477 12.820 -12.632 1.00 95.50 217 ARG A O 1
ATOM 1786 N N . LYS A 1 218 ? -0.318 13.392 -12.924 1.00 96.06 218 LYS A N 1
ATOM 1787 C CA . LYS 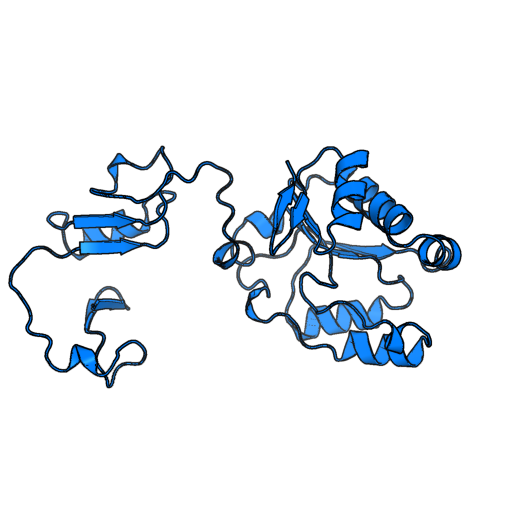A 1 218 ? -0.533 14.244 -14.104 1.00 96.06 218 LYS A CA 1
ATOM 1788 C C . LYS A 1 218 ? -1.221 13.489 -15.244 1.00 96.06 218 LYS A C 1
ATOM 1790 O O . LYS A 1 218 ? -2.050 14.087 -15.922 1.00 96.06 218 LYS A O 1
ATOM 1795 N N . TYR A 1 219 ? -0.887 12.215 -15.460 1.00 95.88 219 TYR A N 1
ATOM 1796 C CA . TYR A 1 219 ? -1.408 11.429 -16.585 1.00 95.88 219 TYR A CA 1
ATOM 1797 C C . TYR A 1 219 ? -2.581 10.498 -16.218 1.00 95.88 219 TYR A C 1
ATOM 1799 O O . TYR A 1 219 ? -3.391 10.175 -17.093 1.00 95.88 219 TYR A O 1
ATOM 1807 N N . CYS A 1 220 ? -2.702 10.061 -14.957 1.00 93.50 220 CYS A N 1
ATOM 1808 C CA . CYS A 1 220 ? -3.773 9.158 -14.515 1.00 93.50 220 CYS A CA 1
ATOM 1809 C C . CYS A 1 220 ? -4.969 9.878 -13.869 1.00 93.50 220 CYS A C 1
ATOM 1811 O O . CYS A 1 220 ? -6.071 9.334 -13.892 1.00 93.50 220 CYS A O 1
ATOM 1813 N N . HIS A 1 221 ? -4.766 11.077 -13.302 1.00 90.56 221 HIS A N 1
ATOM 1814 C CA . HIS A 1 221 ? -5.751 11.848 -12.522 1.00 90.56 221 HIS A CA 1
ATOM 1815 C C . HIS A 1 221 ? -6.373 11.103 -11.324 1.00 90.56 221 HIS A C 1
ATOM 1817 O O . HIS A 1 221 ? -7.396 11.526 -10.785 1.00 90.56 221 HIS A O 1
ATOM 1823 N N . LYS A 1 222 ? -5.754 10.000 -10.892 1.00 92.56 222 LYS A N 1
ATOM 1824 C CA . LYS A 1 222 ? -6.112 9.243 -9.690 1.00 92.56 222 LYS A CA 1
ATOM 1825 C C . LYS A 1 222 ? -5.183 9.612 -8.530 1.00 92.56 222 LYS A C 1
ATOM 1827 O O . LYS A 1 222 ? -4.162 10.276 -8.713 1.00 92.56 222 LYS A O 1
ATOM 1832 N N . ARG A 1 223 ? -5.568 9.203 -7.320 1.00 93.12 223 ARG A N 1
ATOM 1833 C CA . ARG A 1 223 ? -4.854 9.533 -6.080 1.00 93.12 223 ARG A CA 1
ATOM 1834 C C . ARG A 1 223 ? -3.531 8.775 -6.006 1.00 93.12 223 ARG A C 1
ATOM 1836 O O . ARG A 1 223 ? -3.510 7.556 -6.164 1.00 93.12 223 ARG A O 1
ATOM 1843 N N . VAL A 1 224 ? -2.462 9.496 -5.683 1.00 96.12 224 VAL A N 1
ATOM 1844 C CA . VAL A 1 224 ? -1.139 8.917 -5.420 1.00 96.12 224 VAL A CA 1
ATOM 1845 C C . VAL A 1 224 ? -0.780 9.157 -3.956 1.00 96.12 224 VAL A C 1
ATOM 1847 O O . VAL A 1 224 ? -0.985 10.254 -3.441 1.00 96.12 224 VAL A O 1
ATOM 1850 N N . ILE A 1 225 ? -0.292 8.127 -3.275 1.00 95.62 225 ILE A N 1
ATOM 1851 C CA . ILE A 1 225 ? 0.095 8.150 -1.865 1.00 95.62 225 ILE A CA 1
ATOM 1852 C C . ILE A 1 225 ? 1.616 8.057 -1.788 1.00 95.62 225 ILE A C 1
ATOM 1854 O O . ILE A 1 225 ? 2.193 7.081 -2.259 1.00 95.62 225 ILE A O 1
ATOM 1858 N N . LEU A 1 226 ? 2.234 9.043 -1.145 1.00 94.00 226 LEU A N 1
ATOM 1859 C CA . LEU A 1 226 ? 3.621 9.003 -0.704 1.00 94.00 226 LEU A CA 1
ATOM 1860 C C . LEU A 1 226 ? 3.648 8.454 0.729 1.00 94.00 226 LEU A C 1
ATOM 1862 O O . LEU A 1 226 ? 3.081 9.098 1.615 1.00 94.00 226 LEU A O 1
ATOM 1866 N N . PRO A 1 227 ? 4.297 7.305 1.001 1.00 88.19 227 PRO A N 1
ATOM 1867 C CA . PRO A 1 227 ? 4.302 6.691 2.331 1.00 88.19 227 PRO A CA 1
ATOM 1868 C C . PRO A 1 227 ? 4.725 7.640 3.458 1.00 88.19 227 PRO A C 1
ATOM 1870 O O . PRO A 1 227 ? 4.176 7.563 4.549 1.00 88.19 227 PRO A O 1
ATOM 1873 N N . ASN A 1 228 ? 5.663 8.551 3.176 1.00 85.38 228 ASN A N 1
ATOM 1874 C CA . ASN A 1 228 ? 6.230 9.469 4.167 1.00 85.38 228 ASN A CA 1
ATOM 1875 C C . ASN A 1 228 ? 5.670 10.901 4.085 1.00 85.38 228 ASN A C 1
ATOM 1877 O O . ASN A 1 228 ? 5.836 11.664 5.032 1.00 85.38 228 ASN A O 1
ATOM 1881 N N . ASP A 1 229 ? 5.022 11.271 2.974 1.00 83.56 229 ASP A N 1
ATOM 1882 C CA . ASP A 1 229 ? 4.599 12.657 2.702 1.00 83.56 229 ASP A CA 1
ATOM 1883 C C . ASP A 1 229 ? 3.072 12.815 2.570 1.00 83.56 229 ASP A C 1
ATOM 1885 O O . ASP A 1 229 ? 2.564 13.929 2.418 1.00 83.56 229 ASP A O 1
ATOM 1889 N N . GLY A 1 230 ? 2.317 11.714 2.633 1.00 82.31 230 GLY A N 1
ATOM 1890 C CA . GLY A 1 230 ? 0.859 11.707 2.558 1.00 82.31 230 GLY A CA 1
ATOM 1891 C C . GLY A 1 230 ? 0.303 11.635 1.133 1.00 82.31 230 GLY A C 1
ATOM 1892 O O . GLY A 1 230 ? 0.942 11.149 0.203 1.00 82.31 230 GLY A O 1
ATOM 1893 N N . VAL A 1 231 ? -0.949 12.062 0.958 1.00 79.25 231 VAL A N 1
ATOM 1894 C CA . VAL A 1 231 ? -1.671 11.915 -0.316 1.00 79.25 231 VAL A CA 1
ATOM 1895 C C . VAL A 1 231 ? -1.465 13.135 -1.203 1.00 79.25 231 VAL A C 1
ATOM 1897 O O . VAL A 1 231 ? -1.749 14.264 -0.804 1.00 79.25 231 VAL A O 1
ATOM 1900 N N . LEU A 1 232 ? -1.060 12.899 -2.448 1.00 70.00 232 LEU A N 1
ATOM 1901 C CA . LEU A 1 232 ? -1.118 13.896 -3.505 1.00 70.00 232 LEU A CA 1
ATOM 1902 C C . LEU A 1 232 ? -2.543 13.939 -4.065 1.00 70.00 232 LEU A C 1
ATOM 1904 O O . LEU A 1 232 ? -2.984 13.027 -4.773 1.00 70.00 232 LEU A O 1
ATOM 1908 N N . LEU A 1 233 ? -3.258 15.004 -3.692 1.00 67.62 233 LEU A N 1
ATOM 1909 C CA . LEU A 1 233 ? -4.626 15.316 -4.114 1.00 67.62 233 LEU A CA 1
ATOM 1910 C C . LEU A 1 233 ? -4.650 15.950 -5.477 1.00 67.62 233 LEU A C 1
ATOM 1912 O O . LEU A 1 233 ? -3.971 16.991 -5.634 1.00 67.62 233 LEU A O 1
#

pLDDT: mean 90.61, std 10.42, range [53.38, 98.81]